Protein AF-A0A959XWV9-F1 (afdb_monomer_lite)

Sequence (236 aa):
HLQVAINTFGARPNVIRLKEYTTYHGHKPLLLAVPDSGAYEWNFFLGNRKISTKDMNFTAERLGDTGVRLKAPTTDPGKFIQVTYQLDSNSWFMNTTLELVGMPEVDPRNLMFHWNLTGFHNEKHRPTEEQKCTVFFKYFNDDRDYLSETKDDARKFEAKTNWVAFKQDFFTVAMVRDDGFTSNGSEASITTLPDDTLYSKRYDAKLFFPQEPSDHAVLDMRFYLGPNQFNTLRQT

Secondary structure (DSSP, 8-state):
-EEEEEETBTTEEEEEEEEEEE-TTTSPEEESS-TT-SEEEEEEEETTEEEEGGG-B-EEEEETTTEEEEEEE-SSTT-EEEEEEEE-TTSSEEEEEEEEES-TTS-GGG-EEEEEEEEEP-SS-HHHHHTT-EEEEEETTS-EEE--SSS-EEEE-SS-EEEEEEE-SSEEEEEEEEEEE-STT-EEEEEE-TT-SSEEEEEEEEEE------SEEEEEEEEEEEE--TTSTT--

Foldseek 3Di:
DWDWDADQQLRHTQFTFDPPDAFPPPRHTDGFFHGPPDDWWKWFDQDPDIDISNRFGWDWDDDPPFKIKTWGDDPDNQWIWIWIWGDDPPAQKIKIKIKTGQCLSTFLQRIKTKDKTWAWDRDPDQVVQLLQWWKWWDAPVDDIDTFDSHAKGKDQAPHFTQKIWGTGNWWIKMKGDPQGFGSPPWMKIKHADVPDPTTRIIIIIMTGGPDGRDSMDMDMIMIRTGTPPPPPVVVD

Radius of gyration: 17.71 Å; chains: 1; bounding box: 49×38×47 Å

pLDDT: mean 87.4, std 13.44, range [37.78, 98.69]

Structure (mmCIF, N/CA/C/O backbone):
data_AF-A0A959XWV9-F1
#
_entry.id   AF-A0A959XWV9-F1
#
loop_
_atom_site.group_PDB
_atom_site.id
_atom_site.type_symbol
_atom_site.label_atom_id
_atom_site.label_alt_id
_atom_site.label_comp_id
_atom_site.label_asym_id
_atom_site.label_entity_id
_atom_site.label_seq_id
_atom_site.pdbx_PDB_ins_code
_atom_site.Cartn_x
_atom_site.Cartn_y
_atom_site.Cartn_z
_atom_site.occupancy
_atom_site.B_iso_or_equiv
_atom_site.auth_seq_id
_atom_site.auth_comp_id
_atom_site.auth_asym_id
_atom_site.auth_atom_id
_atom_site.pdbx_PDB_model_num
ATOM 1 N N . HIS A 1 1 ? 10.702 -17.853 0.844 1.00 82.69 1 HIS A N 1
ATOM 2 C CA . HIS A 1 1 ? 10.880 -16.908 -0.278 1.00 82.69 1 HIS A CA 1
ATOM 3 C C . HIS A 1 1 ? 11.097 -15.456 0.176 1.00 82.69 1 HIS A C 1
ATOM 5 O O . HIS A 1 1 ? 12.133 -14.871 -0.143 1.00 82.69 1 HIS A O 1
ATOM 11 N N . LEU A 1 2 ? 10.196 -14.885 0.988 1.00 88.56 2 LEU A N 1
ATOM 12 C CA . LEU A 1 2 ? 10.256 -13.481 1.425 1.00 88.56 2 LEU A CA 1
ATOM 13 C C . LEU A 1 2 ? 10.887 -13.256 2.810 1.00 88.56 2 LEU A C 1
ATOM 15 O O . LEU A 1 2 ? 10.813 -14.106 3.701 1.00 88.56 2 LEU A O 1
ATOM 19 N N . GLN A 1 3 ? 11.505 -12.087 2.989 1.00 89.62 3 GLN A N 1
ATOM 20 C CA . GLN A 1 3 ? 11.779 -11.461 4.284 1.00 89.62 3 GLN A CA 1
ATOM 21 C C . GLN A 1 3 ? 11.263 -10.026 4.234 1.00 89.62 3 GLN A C 1
ATOM 23 O O . GLN A 1 3 ? 11.725 -9.237 3.409 1.00 89.62 3 GLN A O 1
ATOM 28 N N . VAL A 1 4 ? 10.353 -9.688 5.142 1.00 90.88 4 VAL A N 1
ATOM 29 C CA . VAL A 1 4 ? 9.847 -8.325 5.300 1.00 90.88 4 VAL A CA 1
ATOM 30 C C . VAL A 1 4 ? 10.111 -7.879 6.730 1.00 90.88 4 VAL A C 1
ATOM 32 O O . VAL A 1 4 ? 9.792 -8.609 7.667 1.00 90.88 4 VAL A O 1
ATOM 35 N N . ALA A 1 5 ? 10.724 -6.711 6.900 1.00 91.38 5 ALA A N 1
ATOM 36 C CA . ALA A 1 5 ? 10.764 -6.034 8.189 1.00 91.38 5 ALA A CA 1
ATOM 37 C C . ALA A 1 5 ? 9.750 -4.886 8.172 1.00 91.38 5 ALA A C 1
ATOM 39 O O . ALA A 1 5 ? 9.552 -4.229 7.144 1.00 91.38 5 ALA A O 1
ATOM 40 N N . ILE A 1 6 ? 9.078 -4.692 9.304 1.00 93.06 6 ILE A N 1
ATOM 41 C CA . ILE A 1 6 ? 8.030 -3.689 9.479 1.00 93.06 6 ILE A CA 1
ATOM 42 C C . ILE A 1 6 ? 8.512 -2.670 10.508 1.00 93.06 6 ILE A C 1
ATOM 44 O O . ILE A 1 6 ? 8.974 -3.042 11.587 1.00 93.06 6 ILE A O 1
ATOM 48 N N . ASN A 1 7 ? 8.391 -1.387 10.177 1.00 94.00 7 ASN A N 1
ATOM 49 C CA . ASN A 1 7 ? 8.592 -0.290 11.110 1.00 94.00 7 ASN A CA 1
ATOM 50 C C . ASN A 1 7 ? 7.303 -0.062 11.912 1.00 94.00 7 ASN A C 1
ATOM 52 O O . ASN A 1 7 ? 6.222 0.101 11.341 1.00 94.00 7 ASN A O 1
ATOM 56 N N . THR A 1 8 ? 7.422 -0.052 13.240 1.00 96.38 8 THR A N 1
ATOM 57 C CA . THR A 1 8 ? 6.312 0.232 14.156 1.00 96.38 8 THR A CA 1
ATOM 58 C C . THR A 1 8 ? 5.854 1.684 14.090 1.00 96.38 8 THR A C 1
ATOM 60 O O . THR A 1 8 ? 4.692 1.957 14.377 1.00 96.38 8 THR A O 1
ATOM 63 N N . PHE A 1 9 ? 6.716 2.613 13.673 1.00 95.50 9 PHE A N 1
ATOM 64 C CA . PHE A 1 9 ? 6.288 3.943 13.261 1.00 95.50 9 PHE A CA 1
ATOM 65 C C . PHE A 1 9 ? 5.790 3.879 11.816 1.00 95.50 9 PHE A C 1
ATOM 67 O O . PHE A 1 9 ? 6.524 3.492 10.904 1.00 95.50 9 PHE A O 1
ATOM 74 N N . GLY A 1 10 ? 4.519 4.209 11.609 1.00 94.94 10 GLY A N 1
ATOM 75 C CA . GLY A 1 10 ? 3.878 4.121 10.302 1.00 94.94 10 GLY A CA 1
ATOM 76 C C . GLY A 1 10 ? 3.160 2.805 10.004 1.00 94.94 10 GLY A C 1
ATOM 77 O O . GLY A 1 10 ? 2.397 2.756 9.040 1.00 94.94 10 GLY A O 1
ATOM 78 N N . ALA A 1 11 ? 3.419 1.755 10.797 1.00 96.19 11 ALA A N 1
ATOM 79 C CA . ALA A 1 11 ? 3.053 0.369 10.491 1.00 96.19 11 ALA A CA 1
ATOM 80 C C . ALA A 1 11 ? 3.377 0.001 9.036 1.00 96.19 11 ALA A C 1
ATOM 82 O O . ALA A 1 11 ? 2.521 -0.492 8.313 1.00 96.19 11 ALA A O 1
ATOM 83 N N . ARG A 1 12 ? 4.602 0.299 8.588 1.00 93.38 12 ARG A N 1
ATOM 84 C CA . ARG A 1 12 ? 4.990 0.217 7.172 1.00 93.38 12 ARG A CA 1
ATOM 85 C C . ARG A 1 12 ? 6.161 -0.734 6.940 1.00 93.38 12 ARG A C 1
ATOM 87 O O . ARG A 1 12 ? 7.063 -0.782 7.780 1.00 93.38 12 ARG A O 1
ATOM 94 N N . PRO A 1 13 ? 6.222 -1.446 5.802 1.00 91.44 13 PRO A N 1
ATOM 95 C CA . PRO A 1 13 ? 7.422 -2.173 5.411 1.00 91.44 13 PRO A CA 1
ATOM 96 C C . PRO A 1 13 ? 8.617 -1.223 5.281 1.00 91.44 13 PRO A C 1
ATOM 98 O O . PRO A 1 13 ? 8.532 -0.218 4.579 1.00 91.44 13 PRO A O 1
ATOM 101 N N . ASN A 1 14 ? 9.732 -1.538 5.942 1.00 85.94 14 ASN A N 1
ATOM 102 C CA . ASN A 1 14 ? 10.996 -0.810 5.768 1.00 85.94 14 ASN A CA 1
ATOM 103 C C . ASN A 1 14 ? 12.034 -1.619 4.983 1.00 85.94 14 ASN A C 1
ATOM 105 O O . ASN A 1 14 ? 12.907 -1.045 4.3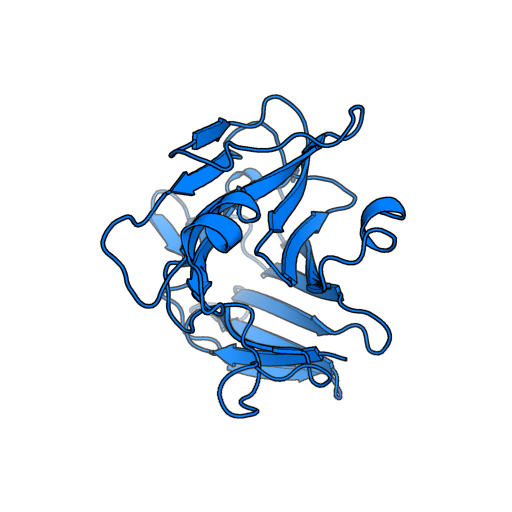44 1.00 85.94 14 ASN A O 1
ATOM 109 N N . VAL A 1 15 ? 11.935 -2.947 5.001 1.00 86.12 15 VAL A N 1
ATOM 110 C CA . VAL A 1 15 ? 12.782 -3.847 4.217 1.00 86.12 15 VAL A CA 1
ATOM 111 C C . VAL A 1 15 ? 11.883 -4.865 3.547 1.00 86.12 15 VAL A C 1
ATOM 113 O O . VAL A 1 15 ? 11.132 -5.554 4.230 1.00 86.12 15 VAL A O 1
ATOM 116 N N . ILE A 1 16 ? 11.998 -4.997 2.227 1.00 87.38 16 ILE A N 1
ATOM 117 C CA . ILE A 1 16 ? 11.359 -6.064 1.454 1.00 87.38 16 ILE A CA 1
ATOM 118 C C . ILE A 1 16 ? 12.454 -6.766 0.659 1.00 87.38 16 ILE A C 1
ATOM 120 O O . ILE A 1 16 ? 12.986 -6.207 -0.301 1.00 87.38 16 ILE A O 1
ATOM 124 N N . ARG A 1 17 ? 12.809 -7.979 1.088 1.00 85.44 17 ARG A N 1
ATOM 125 C CA . ARG A 1 17 ? 13.907 -8.766 0.528 1.00 85.44 17 ARG A CA 1
ATOM 126 C C . ARG A 1 17 ? 13.403 -10.089 -0.031 1.00 85.44 17 ARG A C 1
ATOM 128 O O . ARG A 1 17 ? 12.730 -10.861 0.657 1.00 85.44 17 ARG A O 1
ATOM 135 N N . LEU A 1 18 ? 13.860 -10.401 -1.239 1.00 83.88 18 LEU A N 1
ATOM 136 C CA . LEU A 1 18 ? 13.740 -11.728 -1.834 1.00 83.88 18 LEU A CA 1
ATOM 137 C C . LEU A 1 18 ? 14.971 -12.548 -1.449 1.00 83.88 18 LEU A C 1
ATOM 139 O O . LEU A 1 18 ? 16.088 -12.227 -1.849 1.00 83.88 18 LEU A O 1
ATOM 143 N N . LYS A 1 19 ? 14.791 -13.583 -0.619 1.00 82.25 19 LYS A N 1
ATOM 144 C CA . LYS A 1 19 ? 15.913 -14.326 -0.009 1.00 82.25 19 LYS A CA 1
ATOM 145 C C . LYS A 1 19 ? 16.797 -15.041 -1.039 1.00 82.25 19 LYS A C 1
ATOM 147 O O . LYS A 1 19 ? 17.970 -15.263 -0.765 1.00 82.25 19 LYS A O 1
ATOM 152 N N . GLU A 1 20 ? 16.234 -15.366 -2.197 1.00 81.12 20 GLU A N 1
ATOM 153 C CA . GLU A 1 20 ? 16.874 -16.136 -3.272 1.00 81.12 20 GLU A CA 1
ATOM 154 C C . GLU A 1 20 ? 17.627 -15.275 -4.296 1.00 81.12 20 GLU A C 1
ATOM 156 O O . GLU A 1 20 ? 18.290 -15.823 -5.171 1.00 81.12 20 GLU A O 1
ATOM 161 N N . TYR A 1 21 ? 17.552 -13.943 -4.194 1.00 74.31 21 TYR A N 1
ATOM 162 C CA . TYR A 1 21 ? 18.122 -13.024 -5.180 1.00 74.31 21 TYR A CA 1
ATOM 163 C C . TYR A 1 21 ? 19.161 -12.095 -4.541 1.00 74.31 21 TYR A C 1
ATOM 165 O O . TYR A 1 21 ? 18.978 -11.576 -3.435 1.00 74.31 21 TYR A O 1
ATOM 173 N N . THR A 1 22 ? 20.250 -11.850 -5.267 1.00 67.69 22 THR A N 1
ATOM 174 C CA . THR A 1 22 ? 21.298 -10.889 -4.899 1.00 67.69 22 THR A CA 1
ATOM 175 C C . THR A 1 22 ? 21.511 -9.880 -6.017 1.00 67.69 22 THR A C 1
ATOM 177 O O . THR A 1 22 ? 21.337 -10.218 -7.187 1.00 67.69 22 THR A O 1
ATOM 180 N N . THR A 1 23 ? 21.927 -8.659 -5.682 1.00 65.75 23 THR A N 1
ATOM 181 C CA . THR A 1 23 ? 22.280 -7.653 -6.693 1.00 65.75 23 THR A CA 1
ATOM 182 C C . THR A 1 23 ? 23.517 -8.077 -7.494 1.00 65.75 23 THR A C 1
ATOM 184 O O . THR A 1 23 ? 24.417 -8.737 -6.968 1.00 65.75 23 THR A O 1
ATOM 187 N N . TYR A 1 24 ? 23.578 -7.667 -8.766 1.00 56.19 24 TYR A N 1
ATOM 188 C CA . TYR A 1 24 ? 24.703 -7.961 -9.662 1.00 56.19 24 TYR A CA 1
ATOM 189 C C . TYR A 1 24 ? 26.020 -7.354 -9.149 1.00 56.19 24 TYR A C 1
ATOM 191 O O . TYR A 1 24 ? 27.066 -8.001 -9.130 1.00 56.19 24 TYR A O 1
ATOM 199 N N . HIS A 1 25 ? 25.962 -6.118 -8.649 1.00 54.84 25 HIS A N 1
ATOM 200 C CA . HIS A 1 25 ? 27.105 -5.430 -8.060 1.00 54.84 25 HIS A CA 1
ATOM 201 C C . HIS A 1 25 ? 27.220 -5.748 -6.558 1.00 54.84 25 HIS A C 1
ATOM 203 O O . HIS A 1 25 ? 26.678 -5.043 -5.705 1.00 54.84 25 HIS A O 1
ATOM 209 N N . GLY A 1 26 ? 27.949 -6.820 -6.232 1.00 54.88 26 GLY A N 1
ATOM 210 C CA . GLY A 1 26 ? 28.464 -7.068 -4.879 1.00 54.88 26 GLY A CA 1
ATOM 211 C C . GLY A 1 26 ? 27.683 -8.050 -4.003 1.00 54.88 26 GLY A C 1
ATOM 212 O O . GLY A 1 26 ? 27.873 -8.020 -2.790 1.00 54.88 26 GLY A O 1
ATOM 213 N N . HIS A 1 27 ? 26.823 -8.902 -4.578 1.00 58.81 27 HIS A N 1
ATOM 214 C CA . HIS A 1 27 ? 26.086 -9.954 -3.855 1.00 58.81 27 HIS A CA 1
ATOM 215 C C . HIS A 1 27 ? 25.286 -9.445 -2.640 1.00 58.81 27 HIS A C 1
ATOM 217 O O . HIS A 1 27 ? 25.092 -10.159 -1.652 1.00 58.81 27 HIS A O 1
ATOM 223 N N . LYS A 1 28 ? 24.823 -8.191 -2.690 1.00 61.78 28 LYS A N 1
ATOM 224 C CA . LYS A 1 28 ? 24.043 -7.597 -1.601 1.00 61.78 28 LYS A CA 1
ATOM 225 C C . LYS A 1 28 ? 22.594 -8.094 -1.661 1.00 61.78 28 LYS A C 1
ATOM 227 O O . LYS A 1 28 ? 22.117 -8.455 -2.742 1.00 61.78 28 LYS A O 1
ATOM 232 N N . PRO A 1 29 ? 21.876 -8.111 -0.522 1.00 62.72 29 PRO A N 1
ATOM 233 C CA . PRO A 1 29 ? 20.440 -8.342 -0.507 1.00 62.72 29 PRO A CA 1
ATOM 234 C C . PRO A 1 29 ? 19.730 -7.404 -1.479 1.00 62.72 29 PRO A C 1
ATOM 236 O O . PRO A 1 29 ? 19.886 -6.188 -1.393 1.00 62.72 29 PRO A O 1
ATOM 239 N N . LEU A 1 30 ? 18.947 -7.969 -2.389 1.00 65.94 30 LEU A N 1
ATOM 240 C CA . LEU A 1 30 ? 18.097 -7.177 -3.258 1.00 65.94 30 LEU A CA 1
ATOM 241 C C . LEU A 1 30 ? 16.892 -6.658 -2.460 1.00 65.94 30 LEU A C 1
ATOM 243 O O . LEU A 1 30 ? 16.129 -7.443 -1.887 1.00 65.94 30 LEU A O 1
ATOM 247 N N . LEU A 1 31 ? 16.731 -5.336 -2.460 1.00 70.12 31 LEU A N 1
ATOM 248 C CA . LEU A 1 31 ? 15.590 -4.635 -1.884 1.00 70.12 31 LEU A CA 1
ATOM 249 C C . LEU A 1 31 ? 14.617 -4.238 -2.997 1.00 70.12 31 LEU A C 1
ATOM 251 O O . LEU A 1 31 ? 15.028 -3.628 -3.980 1.00 70.12 31 LEU A O 1
ATOM 255 N N . LEU A 1 32 ? 13.330 -4.556 -2.830 1.00 69.00 32 LEU A N 1
ATOM 256 C CA . LEU A 1 32 ? 12.285 -4.171 -3.796 1.00 69.00 32 LEU A CA 1
ATOM 257 C C . LEU A 1 32 ? 11.898 -2.689 -3.719 1.00 69.00 32 LEU A C 1
ATOM 259 O O . LEU A 1 32 ? 11.309 -2.138 -4.649 1.00 69.00 32 LEU A O 1
ATOM 263 N N . ALA A 1 33 ? 12.212 -2.059 -2.592 1.00 67.69 33 ALA A N 1
ATOM 264 C CA . ALA A 1 33 ? 11.832 -0.700 -2.275 1.00 67.69 33 ALA A CA 1
ATOM 265 C C . ALA A 1 33 ? 12.969 0.005 -1.552 1.00 67.69 33 ALA A C 1
ATOM 267 O O . ALA A 1 33 ? 13.593 -0.594 -0.670 1.00 67.69 33 ALA A O 1
ATOM 268 N N . VAL A 1 34 ? 13.210 1.272 -1.899 1.00 66.81 34 VAL A N 1
ATOM 269 C CA . VAL A 1 34 ? 14.106 2.129 -1.121 1.00 66.81 34 VAL A CA 1
ATOM 270 C C . VAL A 1 34 ? 13.446 2.366 0.242 1.00 66.81 34 VAL A C 1
ATOM 272 O O . VAL A 1 34 ? 12.339 2.920 0.278 1.00 66.81 34 VAL A O 1
ATOM 275 N N . PRO A 1 35 ? 14.079 1.943 1.354 1.00 63.72 35 PRO A N 1
ATOM 276 C CA . PRO A 1 35 ? 13.552 2.188 2.691 1.00 63.72 35 PRO A CA 1
ATOM 277 C C . PRO A 1 35 ? 13.275 3.678 2.894 1.00 63.72 35 PRO A C 1
ATOM 279 O O . PRO A 1 35 ? 14.078 4.516 2.490 1.00 63.72 35 PRO A O 1
ATOM 282 N N . ASP A 1 36 ? 12.130 3.999 3.496 1.00 68.31 36 ASP A N 1
ATOM 283 C CA . ASP A 1 36 ? 11.703 5.370 3.805 1.00 68.31 36 ASP A CA 1
ATOM 284 C C . ASP A 1 36 ? 11.581 6.324 2.595 1.00 68.31 36 ASP A C 1
ATOM 286 O O . ASP A 1 36 ? 11.410 7.530 2.780 1.00 68.31 36 ASP A O 1
ATOM 290 N N . SER A 1 37 ? 11.605 5.809 1.360 1.00 69.50 37 SER A N 1
ATOM 291 C CA . SER A 1 37 ? 11.274 6.606 0.176 1.00 69.50 37 SER A CA 1
ATOM 292 C C . SER A 1 37 ? 9.760 6.768 0.036 1.00 69.50 37 SER A C 1
ATOM 294 O O . SER A 1 37 ? 9.005 5.802 0.131 1.00 69.50 37 SER A O 1
ATOM 296 N N . GLY A 1 38 ? 9.312 8.004 -0.182 1.00 81.88 38 GLY A N 1
ATOM 297 C CA . GLY A 1 38 ? 7.916 8.299 -0.494 1.00 81.88 38 GLY A CA 1
ATOM 298 C C . GLY A 1 38 ? 6.952 8.088 0.677 1.00 81.88 38 GLY A C 1
ATOM 299 O O . GLY A 1 38 ? 7.135 8.628 1.771 1.00 81.88 38 GLY A O 1
ATOM 300 N N . ALA A 1 39 ? 5.874 7.353 0.418 1.00 90.69 39 ALA A N 1
ATOM 301 C CA . ALA A 1 39 ? 4.740 7.195 1.318 1.00 90.69 39 ALA A CA 1
ATOM 302 C C . ALA A 1 39 ? 4.264 5.745 1.324 1.00 90.69 39 ALA A C 1
ATOM 304 O O . ALA A 1 39 ? 4.170 5.107 0.284 1.00 90.69 39 ALA A O 1
ATOM 305 N N . TYR A 1 40 ? 3.925 5.245 2.503 1.00 94.31 40 TYR A N 1
ATOM 306 C CA . TYR A 1 40 ? 3.193 4.001 2.687 1.00 94.31 40 TYR A CA 1
ATOM 307 C C . TYR A 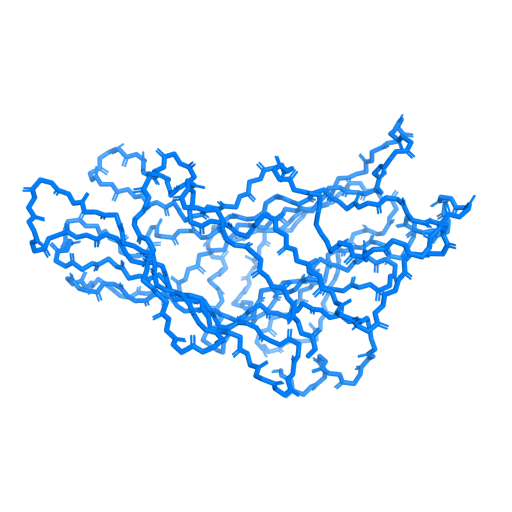1 40 ? 2.240 4.260 3.843 1.00 94.31 40 TYR A C 1
ATOM 309 O O . TYR A 1 40 ? 2.686 4.412 4.985 1.00 94.31 40 TYR A O 1
ATOM 317 N N . GLU A 1 41 ? 0.959 4.431 3.543 1.00 96.62 41 GLU A N 1
ATOM 318 C CA . GLU A 1 41 ? 0.002 4.910 4.532 1.00 96.62 41 GLU A CA 1
ATOM 319 C C . GLU A 1 41 ? -1.426 4.465 4.246 1.00 96.62 41 GLU A C 1
ATOM 321 O O . GLU A 1 41 ? -1.862 4.377 3.098 1.00 96.62 41 GLU A O 1
ATOM 326 N N . TRP A 1 42 ? -2.172 4.263 5.325 1.00 97.38 42 TRP A N 1
ATOM 327 C CA . TRP A 1 42 ? -3.623 4.262 5.296 1.00 97.38 42 TRP A CA 1
ATOM 328 C C . TRP A 1 42 ? -4.108 5.621 5.781 1.00 97.38 42 TRP A C 1
ATOM 330 O O . TRP A 1 42 ? -3.699 6.094 6.843 1.00 97.38 42 TRP A O 1
ATOM 340 N N . ASN A 1 43 ? -4.974 6.244 4.995 1.00 96.06 43 ASN A N 1
ATOM 341 C CA . ASN A 1 43 ? -5.549 7.550 5.268 1.00 96.06 43 ASN A CA 1
ATOM 342 C C . ASN A 1 43 ? -7.057 7.427 5.453 1.00 96.06 43 ASN A C 1
ATOM 344 O O . ASN A 1 43 ? -7.715 6.725 4.692 1.00 96.06 43 ASN A O 1
ATOM 348 N N . PHE A 1 44 ? -7.605 8.160 6.415 1.00 94.81 44 PHE A N 1
ATOM 349 C CA . PHE A 1 44 ? -9.048 8.304 6.612 1.00 94.81 44 PHE A CA 1
ATOM 350 C C . PHE A 1 44 ? -9.374 9.623 7.301 1.00 94.81 44 PHE A C 1
ATOM 352 O O . PHE A 1 44 ? -8.482 10.366 7.715 1.00 94.81 44 PHE A O 1
ATOM 359 N N . PHE A 1 45 ? -10.664 9.913 7.429 1.00 93.31 45 PHE A N 1
ATOM 360 C CA . PHE A 1 45 ? -11.154 11.086 8.134 1.00 93.31 45 PHE A CA 1
ATOM 361 C C . PHE A 1 45 ? -11.830 10.689 9.444 1.00 93.31 45 PHE A C 1
ATOM 363 O O . PHE A 1 45 ? -12.648 9.774 9.483 1.00 93.31 45 PHE A O 1
ATOM 370 N N . LEU A 1 46 ? -11.490 11.413 10.507 1.00 90.75 46 LEU A N 1
ATOM 371 C CA . LEU A 1 46 ? -12.183 11.402 11.788 1.00 90.75 46 LEU A CA 1
ATOM 372 C C . LEU A 1 46 ? -12.838 12.777 11.962 1.00 90.75 46 LEU A C 1
ATOM 374 O O . LEU A 1 46 ? -12.162 13.764 12.279 1.00 90.75 46 LEU A O 1
ATOM 378 N N . GLY A 1 47 ? -14.134 12.869 11.656 1.00 88.69 47 GLY A N 1
ATOM 379 C CA . GLY A 1 47 ? -14.787 14.158 11.412 1.00 88.69 47 GLY A CA 1
ATOM 380 C C . GLY A 1 47 ? -14.093 14.903 10.265 1.00 88.69 47 GLY A C 1
ATOM 381 O O . GLY A 1 47 ? -13.929 14.360 9.179 1.00 88.69 47 GLY A O 1
ATOM 382 N N . ASN A 1 48 ? -13.614 16.124 10.518 1.00 89.75 48 ASN A N 1
ATOM 383 C CA . ASN A 1 48 ? -12.894 16.927 9.515 1.00 89.75 48 ASN A CA 1
ATOM 384 C C . ASN A 1 48 ? -11.370 16.724 9.538 1.00 89.75 48 ASN A C 1
ATOM 386 O O . ASN A 1 48 ? -10.645 17.351 8.764 1.00 89.75 48 ASN A O 1
ATOM 390 N N . ARG A 1 49 ? -10.851 15.888 10.444 1.00 93.06 49 ARG A N 1
ATOM 391 C CA . ARG A 1 49 ? -9.411 15.671 10.587 1.00 93.06 49 ARG A CA 1
ATOM 392 C C . ARG A 1 49 ? -8.977 14.492 9.728 1.00 93.06 49 ARG A C 1
ATOM 394 O O . ARG A 1 49 ? -9.435 13.374 9.944 1.00 93.06 49 ARG A O 1
ATOM 401 N N . LYS A 1 50 ? -8.027 14.727 8.822 1.00 94.94 50 LYS A N 1
ATOM 402 C CA . LYS A 1 50 ? -7.314 13.649 8.135 1.00 94.94 50 LYS A CA 1
ATOM 403 C C . LYS A 1 50 ? -6.366 12.957 9.117 1.00 94.94 50 LYS A C 1
ATOM 405 O O . LYS A 1 50 ? -5.549 13.614 9.764 1.00 94.94 50 LYS A O 1
ATOM 410 N N . ILE A 1 51 ? -6.482 11.642 9.213 1.00 95.50 51 ILE A N 1
ATOM 411 C CA . ILE A 1 51 ? -5.587 10.760 9.955 1.00 95.50 51 ILE A CA 1
ATOM 412 C C . ILE A 1 51 ? -4.784 9.955 8.938 1.00 95.50 51 ILE A C 1
ATOM 414 O O . ILE A 1 51 ? -5.338 9.505 7.936 1.00 95.50 51 ILE A O 1
ATOM 418 N N . SER A 1 52 ? -3.489 9.795 9.201 1.00 96.81 52 SER A N 1
ATOM 419 C CA . SER A 1 52 ? -2.593 8.941 8.425 1.00 96.81 52 SER A CA 1
ATOM 420 C C . SER A 1 52 ? -1.865 7.994 9.359 1.00 96.81 52 SER A C 1
ATOM 422 O O . SER A 1 52 ? -1.315 8.437 10.370 1.00 96.81 52 SER A O 1
ATOM 424 N N . THR A 1 53 ? -1.788 6.714 8.996 1.00 96.88 53 THR A N 1
ATOM 425 C CA . THR A 1 53 ? -0.978 5.757 9.754 1.00 96.88 53 THR A CA 1
ATOM 426 C C . THR A 1 53 ? 0.503 6.099 9.727 1.00 96.88 53 THR A C 1
ATOM 428 O O . THR A 1 53 ? 1.174 5.769 10.698 1.00 96.88 53 THR A O 1
ATOM 431 N N . LYS A 1 54 ? 1.020 6.801 8.699 1.00 95.19 54 LYS A N 1
ATOM 432 C CA . LYS A 1 54 ? 2.458 7.134 8.590 1.00 95.19 54 LYS A CA 1
ATOM 433 C C . LYS A 1 54 ? 2.974 7.978 9.756 1.00 95.19 54 LYS A C 1
ATOM 435 O O . LYS A 1 54 ? 4.165 7.946 10.041 1.00 95.19 54 LYS A O 1
ATOM 440 N N . ASP A 1 55 ? 2.079 8.728 10.398 1.00 95.19 55 ASP A N 1
ATOM 441 C CA . ASP A 1 55 ? 2.384 9.649 11.494 1.00 95.19 55 ASP A CA 1
ATOM 442 C C . ASP A 1 55 ? 2.072 9.028 12.874 1.00 95.19 55 ASP A C 1
ATOM 444 O O . ASP A 1 55 ? 2.017 9.732 13.884 1.00 95.19 55 ASP A O 1
ATOM 448 N N . MET A 1 56 ? 1.832 7.712 12.935 1.00 96.25 56 MET A N 1
ATOM 449 C CA . MET A 1 56 ? 1.391 7.003 14.138 1.00 96.25 56 MET A CA 1
ATOM 450 C C . MET A 1 56 ? 2.431 6.002 14.647 1.00 96.25 56 MET A C 1
ATOM 452 O O . MET A 1 56 ? 3.148 5.364 13.877 1.00 96.25 56 MET A O 1
ATOM 456 N N . ASN A 1 57 ? 2.462 5.825 15.969 1.00 97.06 57 ASN A N 1
ATOM 457 C CA . ASN A 1 57 ? 3.237 4.782 16.636 1.00 97.06 57 ASN A CA 1
ATOM 458 C C . ASN A 1 57 ? 2.346 3.572 16.932 1.00 97.06 57 ASN A C 1
ATOM 460 O O . ASN A 1 57 ? 1.254 3.729 17.479 1.00 97.06 57 ASN A O 1
ATOM 464 N N . PHE A 1 58 ? 2.843 2.377 16.625 1.00 98.31 58 PHE A N 1
ATOM 465 C CA . PHE A 1 58 ? 2.160 1.114 16.886 1.00 98.31 58 PHE A CA 1
ATOM 466 C C . PHE A 1 58 ? 2.974 0.227 17.829 1.00 98.31 58 PHE A C 1
ATOM 468 O O . PHE A 1 58 ? 4.205 0.267 17.846 1.00 98.31 58 PHE A O 1
ATOM 475 N N . THR A 1 59 ? 2.292 -0.636 18.576 1.00 98.12 59 THR A N 1
ATOM 476 C CA . THR A 1 59 ? 2.910 -1.765 19.276 1.00 98.12 59 THR A CA 1
ATOM 477 C C . THR A 1 59 ? 2.781 -3.024 18.427 1.00 98.12 59 THR A C 1
ATOM 479 O O . THR A 1 59 ? 1.724 -3.282 17.855 1.00 98.12 59 THR A O 1
ATOM 482 N N . ALA A 1 60 ? 3.864 -3.794 18.306 1.00 97.94 60 ALA A N 1
ATOM 483 C CA . ALA A 1 60 ? 3.892 -5.011 17.502 1.00 97.94 60 ALA A CA 1
ATOM 484 C C . ALA A 1 60 ? 3.676 -6.265 18.360 1.00 97.94 60 ALA A C 1
ATOM 486 O O . ALA A 1 60 ? 4.306 -6.439 19.402 1.00 97.94 60 ALA A O 1
ATOM 487 N N . GLU A 1 61 ? 2.837 -7.163 17.865 1.00 98.19 61 GLU A N 1
ATOM 488 C CA . GLU A 1 61 ? 2.598 -8.511 18.363 1.00 98.19 61 GLU A CA 1
ATOM 489 C C . GLU A 1 61 ? 2.978 -9.502 17.256 1.00 98.19 61 GLU A C 1
ATOM 491 O O . GLU A 1 61 ? 2.476 -9.431 16.133 1.00 98.19 61 GLU A O 1
ATOM 496 N N . ARG A 1 62 ? 3.887 -10.433 17.549 1.00 97.50 62 ARG A N 1
ATOM 497 C CA . ARG A 1 62 ? 4.305 -11.461 16.589 1.00 97.50 62 ARG A CA 1
ATOM 498 C C . ARG A 1 62 ? 3.210 -12.523 16.443 1.00 97.50 62 ARG A C 1
ATOM 500 O O . ARG A 1 62 ? 2.765 -13.077 17.442 1.00 97.50 62 ARG A O 1
ATOM 507 N N . LEU A 1 63 ? 2.841 -12.859 15.206 1.00 96.88 63 LEU A N 1
ATOM 508 C CA . LEU A 1 63 ? 1.879 -13.915 14.881 1.00 96.88 63 LEU A CA 1
ATOM 509 C C . LEU A 1 63 ? 2.611 -15.097 14.230 1.00 96.88 63 LEU A C 1
ATOM 511 O O . LEU A 1 63 ? 2.815 -15.142 13.016 1.00 96.88 63 LEU A O 1
ATOM 515 N N . GLY A 1 64 ? 3.050 -16.049 15.055 1.00 94.62 64 GLY A N 1
ATOM 516 C CA . GLY A 1 64 ? 3.854 -17.181 14.586 1.00 94.62 64 GLY A CA 1
ATOM 517 C C . GLY A 1 64 ? 5.166 -16.731 13.932 1.00 94.62 64 GLY A C 1
ATOM 518 O O . GLY A 1 64 ? 5.782 -15.759 14.365 1.00 94.62 64 GLY A O 1
ATOM 519 N N . ASP A 1 65 ? 5.609 -17.440 12.893 1.00 91.12 65 ASP A N 1
ATOM 520 C CA . ASP A 1 65 ? 6.878 -17.139 12.214 1.00 91.12 65 ASP A CA 1
ATOM 521 C C . ASP A 1 65 ? 6.748 -16.218 10.999 1.00 91.12 65 ASP A C 1
ATOM 523 O O . ASP A 1 65 ? 7.748 -15.676 10.523 1.00 91.12 65 ASP A O 1
ATOM 527 N N . THR A 1 66 ? 5.528 -16.031 10.506 1.00 95.06 66 THR A N 1
ATOM 528 C CA . THR A 1 66 ? 5.256 -15.398 9.211 1.00 95.06 66 THR A CA 1
ATOM 529 C C . THR A 1 66 ? 4.357 -14.172 9.306 1.00 95.06 66 THR A C 1
ATOM 531 O O . THR A 1 66 ? 4.144 -13.520 8.286 1.00 95.06 66 THR A O 1
ATOM 534 N N . GLY A 1 67 ? 3.861 -13.822 10.496 1.00 97.19 67 GLY A N 1
ATOM 535 C CA . GLY A 1 67 ? 2.963 -12.689 10.680 1.00 97.19 67 GLY A CA 1
ATOM 536 C C . GLY A 1 67 ? 3.353 -11.738 11.807 1.00 97.19 67 GLY A C 1
ATOM 537 O O . GLY A 1 67 ? 4.079 -12.078 12.746 1.00 97.19 67 GLY A O 1
ATOM 538 N N . VAL A 1 68 ? 2.834 -10.519 11.716 1.00 98.31 68 VAL A N 1
ATOM 539 C CA . VAL A 1 68 ? 2.902 -9.494 12.759 1.00 98.31 68 VAL A CA 1
ATOM 540 C C . VAL A 1 68 ? 1.621 -8.671 12.739 1.00 98.31 68 VAL A C 1
ATOM 542 O O . VAL A 1 68 ? 1.114 -8.306 11.679 1.00 98.31 68 VAL A O 1
ATOM 545 N N . ARG A 1 69 ? 1.108 -8.362 13.923 1.00 98.62 69 ARG A N 1
ATOM 546 C CA . ARG A 1 69 ? -0.015 -7.458 14.141 1.00 98.62 69 ARG A CA 1
ATOM 547 C C . ARG A 1 69 ? 0.492 -6.201 14.822 1.00 98.62 69 ARG A C 1
ATOM 549 O O . ARG A 1 69 ? 1.197 -6.277 15.821 1.00 98.62 69 ARG A O 1
ATOM 556 N N . LEU A 1 70 ? 0.142 -5.045 14.282 1.00 98.56 70 LEU A N 1
ATOM 557 C CA . LEU A 1 70 ? 0.509 -3.739 14.807 1.00 98.56 70 LEU A CA 1
ATOM 558 C C . LEU A 1 70 ? -0.742 -3.033 15.303 1.00 98.56 70 LEU A C 1
ATOM 560 O O . LEU A 1 70 ? -1.697 -2.894 14.546 1.00 98.56 70 LEU A O 1
ATOM 564 N N . LYS A 1 71 ? -0.736 -2.568 16.552 1.00 98.38 71 LYS A N 1
ATOM 565 C CA . LYS A 1 71 ? -1.878 -1.894 17.178 1.00 98.38 71 LYS A CA 1
ATOM 566 C C . LYS A 1 71 ? -1.515 -0.474 17.608 1.00 98.38 71 LYS A C 1
ATOM 568 O O . LYS A 1 71 ? -0.542 -0.272 18.329 1.00 98.38 71 LYS A O 1
ATOM 573 N N . ALA A 1 72 ? -2.321 0.500 17.199 1.00 97.62 72 ALA A N 1
ATOM 574 C CA . ALA A 1 72 ? -2.263 1.878 17.675 1.00 97.62 72 ALA A CA 1
ATOM 575 C C . ALA A 1 72 ? -3.526 2.168 18.507 1.00 97.62 72 ALA A C 1
ATOM 577 O O . ALA A 1 72 ? -4.619 2.274 17.938 1.00 97.62 72 ALA A O 1
ATOM 578 N N . PRO A 1 73 ? -3.414 2.241 19.847 1.00 93.62 73 PRO A N 1
ATOM 579 C CA . PRO A 1 73 ? -4.553 2.520 20.712 1.00 93.62 73 PRO A CA 1
ATOM 580 C C . PRO A 1 73 ? -4.960 3.997 20.650 1.00 93.62 73 PRO A C 1
ATOM 582 O O . PRO A 1 73 ? -4.142 4.871 20.357 1.00 93.62 73 PRO A O 1
ATOM 585 N N . THR A 1 74 ? -6.216 4.281 20.987 1.00 91.69 74 THR A N 1
ATOM 586 C CA . THR A 1 74 ? -6.661 5.638 21.331 1.00 91.69 74 THR A CA 1
ATOM 587 C C . THR A 1 74 ? -6.707 5.814 22.856 1.00 91.69 74 THR A C 1
ATOM 589 O O . THR A 1 74 ? -6.247 4.953 23.606 1.00 91.69 74 THR A O 1
ATOM 592 N N . THR A 1 75 ? -7.262 6.930 23.336 1.00 91.94 75 THR A N 1
ATOM 593 C CA . THR A 1 75 ? -7.562 7.118 24.766 1.00 91.94 75 THR A CA 1
ATOM 594 C C . THR A 1 75 ? -8.627 6.150 25.284 1.00 91.94 75 THR A C 1
ATOM 596 O O . THR A 1 75 ? -8.689 5.913 26.486 1.00 91.94 75 THR A O 1
ATOM 599 N N . ASP A 1 76 ? -9.460 5.604 24.397 1.00 93.69 76 ASP A N 1
ATOM 600 C CA . ASP A 1 76 ? -10.428 4.559 24.712 1.00 93.69 76 ASP A CA 1
ATOM 601 C C . ASP A 1 76 ? -9.831 3.185 24.342 1.00 93.69 76 ASP A C 1
ATOM 603 O O . ASP A 1 76 ? -9.531 2.950 23.168 1.00 93.69 76 ASP A O 1
ATOM 607 N N . PRO A 1 77 ? -9.655 2.253 25.299 1.00 91.69 77 PRO A N 1
ATOM 608 C CA . PRO A 1 77 ? -9.124 0.916 25.024 1.00 91.69 77 PRO A CA 1
ATOM 609 C C . PRO A 1 77 ? -9.952 0.090 24.026 1.00 91.69 77 PRO A C 1
ATOM 611 O O . PRO A 1 77 ? -9.402 -0.814 23.390 1.00 91.69 77 PRO A O 1
ATOM 614 N N . GLY A 1 78 ? -11.250 0.386 23.893 1.00 94.00 78 GLY A N 1
ATOM 615 C CA . GLY A 1 78 ? -12.155 -0.240 22.930 1.00 94.00 78 GLY A CA 1
ATOM 616 C C . GLY A 1 78 ? -12.028 0.314 21.510 1.00 94.00 78 GLY A C 1
ATOM 617 O O . GLY A 1 78 ? -12.553 -0.301 20.586 1.00 94.00 78 GLY A O 1
ATOM 618 N N . LYS A 1 79 ? -11.309 1.432 21.325 1.00 94.88 79 LYS A N 1
ATOM 619 C CA . LYS A 1 79 ? -11.106 2.081 20.027 1.00 94.88 79 LYS A CA 1
ATOM 620 C C . LYS A 1 79 ? -9.645 2.064 19.613 1.00 94.88 79 LYS A C 1
ATOM 622 O O . LYS A 1 79 ? -8.788 2.640 20.293 1.00 94.88 79 LYS A O 1
ATOM 627 N N . PHE A 1 80 ? -9.341 1.423 18.491 1.00 95.69 80 PHE A N 1
ATOM 628 C CA . PHE A 1 80 ? -7.965 1.318 18.011 1.00 95.69 80 PHE A CA 1
ATOM 629 C C . PHE A 1 80 ? -7.876 1.015 16.518 1.00 95.69 80 PHE A C 1
ATOM 631 O O . PHE A 1 80 ? -8.806 0.495 15.905 1.00 95.69 80 PHE A O 1
ATOM 638 N N . ILE A 1 81 ? -6.702 1.309 15.961 1.00 97.19 81 ILE A N 1
ATOM 639 C CA . ILE A 1 81 ? -6.322 0.930 14.600 1.00 97.19 81 ILE A CA 1
ATOM 640 C C . ILE A 1 81 ? -5.394 -0.275 14.685 1.00 97.19 81 ILE A C 1
ATOM 642 O O . ILE A 1 81 ? -4.462 -0.294 15.496 1.00 97.19 81 ILE A O 1
ATOM 646 N N . GLN A 1 82 ? -5.630 -1.266 13.837 1.00 97.81 82 GLN A N 1
ATOM 647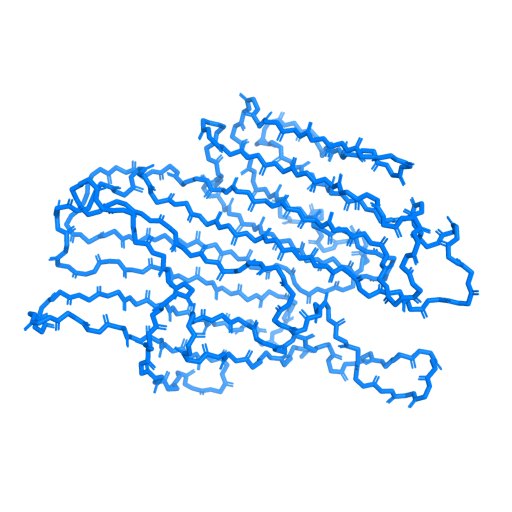 C CA . GLN A 1 82 ? -4.819 -2.468 13.744 1.00 97.81 82 GLN A CA 1
ATOM 648 C C . GLN A 1 82 ? -4.395 -2.711 12.297 1.00 97.81 82 GLN A C 1
ATOM 650 O O . GLN A 1 82 ? -5.216 -2.645 11.391 1.00 97.81 82 GLN A O 1
ATOM 655 N N . VAL A 1 83 ? -3.114 -3.001 12.080 1.00 98.44 83 VAL A N 1
ATOM 656 C CA . VAL A 1 83 ? -2.582 -3.433 10.784 1.00 98.44 83 VAL A CA 1
ATOM 657 C C . VAL A 1 83 ? -1.947 -4.801 10.968 1.00 98.44 83 VAL A C 1
ATOM 659 O O . VAL A 1 83 ? -1.027 -4.957 11.767 1.00 98.44 83 VAL A O 1
ATOM 662 N N . THR A 1 84 ? -2.429 -5.799 10.239 1.00 98.69 84 THR A N 1
ATOM 663 C CA . THR A 1 84 ? -1.882 -7.156 10.268 1.00 98.69 84 THR A CA 1
ATOM 664 C C . THR A 1 84 ? -1.173 -7.450 8.957 1.00 98.69 84 THR A C 1
ATOM 666 O O . THR A 1 84 ? -1.759 -7.288 7.890 1.00 98.69 84 THR A O 1
ATOM 669 N N . TYR A 1 85 ? 0.070 -7.917 9.045 1.00 98.19 85 TYR A N 1
ATOM 670 C CA . TYR A 1 85 ? 0.853 -8.440 7.931 1.00 98.19 85 TYR A CA 1
ATOM 671 C C . TYR A 1 85 ? 1.034 -9.939 8.101 1.00 98.19 85 TYR A C 1
ATOM 673 O O . TYR A 1 85 ? 1.429 -10.390 9.175 1.00 98.19 85 TYR A O 1
ATOM 681 N N . GLN A 1 86 ? 0.792 -10.704 7.042 1.00 98.00 86 GLN A N 1
ATOM 682 C CA . GLN A 1 86 ? 0.932 -12.155 7.059 1.00 98.00 86 GLN A CA 1
ATOM 683 C C . GLN A 1 86 ? 1.566 -12.631 5.751 1.00 98.00 86 GLN A C 1
ATOM 685 O O . GLN A 1 86 ? 0.956 -12.545 4.688 1.00 98.00 86 GLN A O 1
ATOM 690 N N . LEU A 1 87 ? 2.798 -13.134 5.823 1.00 96.25 87 LEU A N 1
ATOM 691 C CA . LEU A 1 87 ? 3.477 -13.742 4.681 1.00 96.25 87 LEU A CA 1
ATOM 692 C C . LEU A 1 87 ? 2.854 -15.099 4.358 1.00 96.25 87 LEU A C 1
ATOM 694 O O . LEU A 1 87 ? 2.582 -15.896 5.263 1.00 96.25 87 LEU A O 1
ATOM 698 N N . ASP A 1 88 ? 2.701 -15.371 3.065 1.00 93.06 88 ASP A N 1
ATOM 699 C CA . ASP A 1 88 ? 2.507 -16.725 2.570 1.00 93.06 88 ASP A CA 1
ATOM 700 C C . ASP A 1 88 ? 3.861 -17.450 2.556 1.00 93.06 88 ASP A C 1
ATOM 702 O O . ASP A 1 88 ? 4.848 -16.985 1.979 1.00 93.06 88 ASP A O 1
ATOM 706 N N . SER A 1 89 ? 3.921 -18.600 3.224 1.00 87.50 89 SER A N 1
ATOM 707 C CA . SER A 1 89 ? 5.140 -19.400 3.344 1.00 87.50 89 SER A CA 1
ATOM 708 C C . SER A 1 89 ? 5.640 -19.933 1.998 1.00 87.50 89 SER A C 1
ATOM 710 O O . SER A 1 89 ? 6.849 -20.119 1.836 1.00 87.50 89 SER A O 1
ATOM 712 N N . ASN A 1 90 ? 4.733 -20.154 1.041 1.00 87.12 90 ASN A N 1
ATOM 713 C CA . ASN A 1 90 ? 4.999 -20.903 -0.191 1.00 87.12 90 ASN A CA 1
ATOM 714 C C . ASN A 1 90 ? 4.880 -20.051 -1.462 1.00 87.12 90 ASN A C 1
ATOM 716 O O . ASN A 1 90 ? 4.962 -20.583 -2.569 1.00 87.12 90 ASN A O 1
ATOM 720 N N . SER A 1 91 ? 4.686 -18.739 -1.330 1.00 90.38 91 SER A N 1
ATOM 721 C CA . SER A 1 91 ? 4.550 -17.844 -2.476 1.00 90.38 91 SER A CA 1
ATOM 722 C C . SER A 1 91 ? 5.255 -16.502 -2.253 1.00 90.38 91 SER A C 1
ATOM 724 O O . SER A 1 91 ? 5.976 -16.291 -1.275 1.00 90.38 91 SER A O 1
ATOM 726 N N . TRP A 1 92 ? 5.083 -15.599 -3.217 1.00 91.56 92 TRP A N 1
ATOM 727 C CA . TRP A 1 92 ? 5.569 -14.220 -3.164 1.00 91.56 92 TRP A CA 1
ATOM 728 C C . TRP A 1 92 ? 4.497 -13.250 -2.647 1.00 91.56 92 TRP A C 1
ATOM 730 O O . TRP A 1 92 ? 4.629 -12.041 -2.834 1.00 91.56 92 TRP A O 1
ATOM 740 N N . PHE A 1 93 ? 3.426 -13.765 -2.032 1.00 94.19 93 PHE A N 1
ATOM 741 C CA . PHE A 1 93 ? 2.341 -12.948 -1.506 1.00 94.19 93 PHE A CA 1
ATOM 742 C C . PHE A 1 93 ? 2.497 -12.628 -0.016 1.00 94.19 93 PHE A C 1
ATOM 744 O O . PHE A 1 93 ? 2.970 -13.431 0.792 1.00 94.19 93 PHE A O 1
ATOM 751 N N . MET A 1 94 ? 2.040 -11.435 0.349 1.00 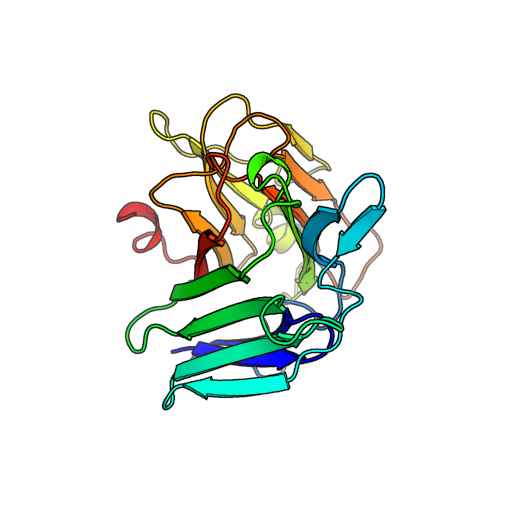96.00 94 MET A N 1
ATOM 752 C CA . MET A 1 94 ? 1.852 -10.994 1.724 1.00 96.00 94 MET A CA 1
ATOM 753 C C . MET A 1 94 ? 0.439 -10.438 1.875 1.00 96.00 94 MET A C 1
ATOM 755 O O . MET A 1 94 ? 0.098 -9.438 1.247 1.00 96.00 94 MET A O 1
ATOM 759 N N . ASN A 1 95 ? -0.372 -11.049 2.730 1.00 97.75 95 ASN A N 1
ATOM 760 C CA . ASN A 1 95 ? -1.678 -10.510 3.087 1.00 97.75 95 ASN A CA 1
ATOM 761 C C . ASN A 1 95 ? -1.489 -9.309 4.015 1.00 97.75 95 ASN A C 1
ATOM 763 O O . ASN A 1 95 ? -0.607 -9.301 4.879 1.00 97.75 95 ASN A O 1
ATOM 767 N N . THR A 1 96 ? -2.303 -8.279 3.822 1.00 97.94 96 THR A N 1
ATOM 768 C CA . THR A 1 96 ? -2.332 -7.083 4.660 1.00 97.94 96 THR A CA 1
ATOM 769 C C . THR A 1 96 ? -3.770 -6.715 4.966 1.00 97.94 96 THR A C 1
ATOM 771 O O . THR A 1 96 ? -4.583 -6.582 4.055 1.00 97.94 96 THR A O 1
ATOM 774 N N . THR A 1 97 ? -4.068 -6.525 6.246 1.00 98.19 97 THR A N 1
ATOM 775 C CA . THR A 1 97 ? -5.407 -6.168 6.716 1.00 98.19 97 THR A CA 1
ATOM 776 C C . THR A 1 97 ? -5.318 -4.959 7.633 1.00 98.19 97 THR A C 1
ATOM 778 O O . THR A 1 97 ? -4.590 -4.997 8.623 1.00 98.19 97 THR A O 1
ATOM 781 N N . LEU A 1 98 ? -6.051 -3.899 7.307 1.00 97.81 98 LEU A N 1
ATOM 782 C CA . LEU A 1 98 ? -6.334 -2.781 8.197 1.00 97.81 98 LEU A CA 1
ATOM 783 C C . LEU A 1 98 ? -7.683 -3.019 8.878 1.00 97.81 98 LEU A C 1
ATOM 785 O O . LEU A 1 98 ? -8.673 -3.315 8.213 1.00 97.81 98 LEU A O 1
ATOM 789 N N . GLU A 1 99 ? -7.732 -2.812 10.187 1.00 97.31 99 GLU A N 1
ATOM 790 C CA . GLU A 1 99 ? -8.961 -2.834 10.969 1.00 97.31 99 GLU A CA 1
ATOM 791 C C . GLU A 1 99 ? -9.094 -1.543 11.779 1.00 97.31 99 GLU A C 1
ATOM 793 O O . GLU A 1 99 ? -8.157 -1.132 12.472 1.00 97.31 99 GLU A O 1
ATOM 798 N N . LEU A 1 100 ? -10.269 -0.919 11.709 1.00 95.50 100 LEU A N 1
ATOM 799 C CA . LEU A 1 100 ? -10.688 0.131 12.635 1.00 95.50 100 LEU A CA 1
ATOM 800 C C . LEU A 1 100 ? -11.716 -0.474 13.585 1.00 95.50 100 LEU A C 1
ATOM 802 O O . LEU A 1 100 ? -12.836 -0.775 13.175 1.00 95.50 100 LEU A O 1
ATOM 806 N N . VAL A 1 101 ? -11.322 -0.686 14.838 1.00 95.00 101 VAL A N 1
ATOM 807 C CA . VAL A 1 101 ? -12.147 -1.384 15.830 1.00 95.00 101 VAL A CA 1
ATOM 808 C C . VAL A 1 101 ? -12.804 -0.366 16.746 1.00 95.00 101 VAL A C 1
ATOM 810 O O . VAL A 1 101 ? -12.105 0.462 17.329 1.00 95.00 101 VAL A O 1
ATOM 813 N N . GLY A 1 102 ? -14.133 -0.431 16.877 1.00 93.56 102 GLY A N 1
ATOM 814 C CA . GLY A 1 102 ? -14.903 0.434 17.775 1.00 93.56 102 GLY A CA 1
ATOM 815 C C . GLY A 1 102 ? -14.959 1.897 17.327 1.00 93.56 102 GLY A C 1
ATOM 816 O O . GLY A 1 102 ? -15.145 2.783 18.158 1.00 93.56 102 GLY A O 1
ATOM 817 N N . MET A 1 103 ? -14.780 2.173 16.032 1.00 92.50 103 MET A N 1
ATOM 818 C CA . MET A 1 103 ? -14.691 3.534 15.483 1.00 92.50 103 MET A CA 1
ATOM 819 C C . MET A 1 103 ? -15.836 3.837 14.496 1.00 92.50 103 MET A C 1
ATOM 821 O O . MET A 1 103 ? -15.556 4.168 13.343 1.00 92.50 103 MET A O 1
ATOM 825 N N . PRO A 1 104 ? -17.119 3.761 14.912 1.00 91.12 104 PRO A N 1
ATOM 826 C CA . PRO A 1 104 ? -18.268 4.020 14.031 1.00 91.12 104 PRO A CA 1
ATOM 827 C C . PRO A 1 104 ? -18.304 5.447 13.470 1.00 91.12 104 PRO A C 1
ATOM 829 O O . PRO A 1 104 ? -19.008 5.727 12.505 1.00 91.12 104 PRO A O 1
ATOM 832 N N . GLU A 1 105 ? -17.562 6.372 14.077 1.00 90.88 105 GLU A N 1
ATOM 833 C CA . GLU A 1 105 ? -17.412 7.738 13.588 1.00 90.88 105 GLU A CA 1
ATOM 834 C C . GLU A 1 105 ? -16.519 7.872 12.338 1.00 90.88 105 GLU A C 1
ATOM 836 O O . GLU A 1 105 ? -16.461 8.954 11.748 1.00 90.88 105 GLU A O 1
ATOM 841 N N . VAL A 1 106 ? -15.814 6.808 11.934 1.00 92.25 106 VAL A N 1
ATOM 842 C CA . VAL A 1 106 ? -15.038 6.775 10.690 1.00 92.25 106 VAL A CA 1
ATOM 843 C C . VAL A 1 106 ? -15.880 6.141 9.591 1.00 92.25 106 VAL A C 1
ATOM 845 O O . VAL A 1 106 ? -16.264 4.983 9.685 1.00 92.25 106 VAL A O 1
ATOM 848 N N . ASP A 1 107 ? -16.120 6.882 8.510 1.00 92.25 107 ASP A N 1
ATOM 849 C CA . ASP A 1 107 ? -16.739 6.317 7.310 1.00 92.25 107 ASP A CA 1
ATOM 850 C C . ASP A 1 107 ? -15.690 5.519 6.514 1.00 92.25 107 ASP A C 1
ATOM 852 O O . ASP A 1 107 ? -14.757 6.122 5.960 1.00 92.25 107 ASP A O 1
ATOM 856 N N . PRO A 1 108 ? -15.815 4.182 6.419 1.00 91.56 108 PRO A N 1
ATOM 857 C CA . PRO A 1 108 ? -14.816 3.352 5.763 1.00 91.56 108 PRO A CA 1
ATOM 858 C C . PRO A 1 108 ? -14.723 3.582 4.255 1.00 91.56 108 PRO A C 1
ATOM 860 O O . PRO A 1 108 ? -13.717 3.230 3.648 1.00 91.56 108 PRO A O 1
ATOM 863 N N . ARG A 1 109 ? -15.711 4.236 3.634 1.00 91.31 109 ARG A N 1
ATOM 864 C CA . ARG A 1 109 ? -15.645 4.625 2.215 1.00 91.31 109 ARG A CA 1
ATOM 865 C C . ARG A 1 109 ? -14.592 5.697 1.946 1.00 91.31 109 ARG A C 1
ATOM 867 O O . ARG A 1 109 ? -14.140 5.841 0.815 1.00 91.31 109 ARG A O 1
ATOM 874 N N . ASN A 1 110 ? -14.189 6.438 2.979 1.00 91.25 110 ASN A N 1
ATOM 875 C CA . ASN A 1 110 ? -13.130 7.442 2.896 1.00 91.25 110 ASN A CA 1
ATOM 876 C C . ASN A 1 110 ? -11.737 6.863 3.187 1.00 91.25 110 ASN A C 1
ATOM 878 O O . ASN A 1 110 ? -10.758 7.614 3.168 1.00 91.25 110 ASN A O 1
ATOM 882 N N . LEU A 1 111 ? -11.636 5.562 3.488 1.00 95.12 111 LEU A N 1
ATOM 883 C CA . LEU A 1 111 ? -10.352 4.903 3.683 1.00 95.12 111 LEU A CA 1
ATOM 884 C C . LEU A 1 111 ? -9.637 4.726 2.347 1.00 95.12 111 LEU A C 1
ATOM 886 O O . LEU A 1 111 ? -10.161 4.146 1.395 1.00 95.12 111 LEU A O 1
ATOM 890 N N . MET A 1 112 ? -8.399 5.198 2.317 1.00 96.75 112 MET A N 1
ATOM 891 C CA . MET A 1 112 ? -7.524 5.134 1.160 1.00 96.75 112 MET A CA 1
ATOM 892 C C . MET A 1 112 ? -6.187 4.536 1.576 1.00 96.75 112 MET A C 1
ATOM 894 O O . MET A 1 112 ? -5.549 5.024 2.511 1.00 96.75 112 MET A O 1
ATOM 898 N N . PHE A 1 113 ? -5.728 3.534 0.840 1.00 98.06 113 PHE A N 1
ATOM 899 C CA . PHE A 1 113 ? -4.335 3.114 0.879 1.00 98.06 113 PHE A CA 1
ATOM 900 C C . PHE A 1 113 ? -3.526 3.944 -0.119 1.00 98.06 113 PHE A C 1
ATOM 902 O O . PHE A 1 113 ? -3.946 4.125 -1.261 1.00 98.06 113 PHE A O 1
ATOM 909 N N . HIS A 1 114 ? -2.371 4.449 0.296 1.00 97.75 114 HIS A N 1
ATOM 910 C CA . HIS A 1 114 ? -1.467 5.207 -0.559 1.00 97.75 114 HIS A CA 1
ATOM 911 C C . HIS A 1 114 ? -0.057 4.635 -0.469 1.00 97.75 114 HIS A C 1
ATOM 913 O O . HIS A 1 114 ? 0.523 4.543 0.617 1.00 97.75 114 HIS A O 1
ATOM 919 N N . TRP A 1 115 ? 0.490 4.282 -1.632 1.00 95.50 115 TRP A N 1
ATOM 920 C CA . TRP A 1 115 ? 1.879 3.882 -1.776 1.00 95.50 115 TRP A CA 1
ATOM 921 C C . TRP A 1 115 ? 2.565 4.726 -2.845 1.00 95.50 115 TRP A C 1
ATOM 923 O O . TRP A 1 115 ? 2.253 4.623 -4.028 1.00 95.50 115 TRP A O 1
ATOM 933 N N . ASN A 1 116 ? 3.531 5.525 -2.408 1.00 93.75 116 ASN A N 1
ATOM 934 C CA . ASN A 1 116 ? 4.509 6.192 -3.246 1.00 93.75 116 ASN A CA 1
ATOM 935 C C . ASN A 1 116 ? 5.864 5.504 -3.050 1.00 93.75 116 ASN A C 1
ATOM 937 O O . ASN A 1 116 ? 6.374 5.452 -1.930 1.00 93.75 116 ASN A O 1
ATOM 941 N N . LEU A 1 117 ? 6.413 4.950 -4.125 1.00 89.69 117 LEU A N 1
ATOM 942 C CA . LEU A 1 117 ? 7.605 4.115 -4.111 1.00 89.69 117 LEU A CA 1
ATOM 943 C C . LEU A 1 117 ? 8.645 4.663 -5.086 1.00 89.69 117 LEU A C 1
ATOM 945 O O . LEU A 1 117 ? 8.361 4.817 -6.272 1.00 89.69 117 LEU A O 1
ATOM 949 N N . THR A 1 118 ? 9.877 4.854 -4.623 1.00 87.19 118 THR A N 1
ATOM 950 C CA . THR A 1 118 ? 11.015 5.094 -5.517 1.00 87.19 118 THR A CA 1
ATOM 951 C C . THR A 1 118 ? 11.736 3.775 -5.796 1.00 87.19 118 THR A C 1
ATOM 953 O O . THR A 1 118 ? 12.132 3.067 -4.868 1.00 87.19 118 THR A O 1
ATOM 956 N N . GLY A 1 119 ? 11.884 3.421 -7.075 1.00 79.94 119 GLY A N 1
ATOM 957 C CA . GLY A 1 119 ? 12.623 2.229 -7.498 1.00 79.94 119 GLY A CA 1
ATOM 958 C C . GLY A 1 119 ? 14.134 2.461 -7.501 1.00 79.94 119 GLY A C 1
ATOM 959 O O . GLY A 1 119 ? 14.596 3.536 -7.878 1.00 79.94 119 GLY A O 1
ATOM 960 N N . PHE A 1 120 ? 14.913 1.447 -7.122 1.00 73.19 120 PHE A N 1
ATOM 961 C CA . PHE A 1 120 ? 16.371 1.478 -7.275 1.00 73.19 120 PHE A CA 1
ATOM 962 C C . PHE A 1 120 ? 16.776 1.394 -8.753 1.00 73.19 120 PHE A C 1
ATOM 964 O O . PHE A 1 120 ? 16.086 0.754 -9.548 1.00 73.19 120 PHE A O 1
ATOM 971 N N . HIS A 1 121 ? 17.903 2.017 -9.095 1.00 69.75 121 HIS A N 1
ATOM 972 C CA . HIS A 1 121 ? 18.652 1.755 -10.321 1.00 69.75 121 HIS A CA 1
ATOM 973 C C . HIS A 1 121 ? 19.646 0.619 -10.048 1.00 69.75 121 HIS A C 1
ATOM 975 O O . HIS A 1 121 ? 20.501 0.745 -9.168 1.00 69.75 121 HIS A O 1
ATOM 981 N N . ASN A 1 122 ? 19.512 -0.511 -10.747 1.00 59.47 122 ASN A N 1
ATOM 982 C CA . ASN A 1 122 ? 20.307 -1.713 -10.462 1.00 59.47 122 ASN A CA 1
ATOM 983 C C . ASN A 1 122 ? 21.199 -2.179 -11.628 1.00 59.47 122 ASN A C 1
ATOM 985 O O . ASN A 1 122 ? 22.026 -3.074 -11.414 1.00 59.47 122 ASN A O 1
ATOM 989 N N . GLU A 1 123 ? 21.070 -1.612 -12.834 1.00 58.03 123 GLU A N 1
ATOM 990 C CA . GLU A 1 123 ? 21.824 -2.051 -14.015 1.00 58.03 123 GLU A CA 1
ATOM 991 C C . GLU A 1 123 ? 22.952 -1.105 -14.452 1.00 58.03 123 GLU A C 1
ATOM 993 O O . GLU A 1 123 ? 22.979 0.086 -14.171 1.00 58.03 123 GLU A O 1
ATOM 998 N N . LYS A 1 124 ? 23.890 -1.643 -15.241 1.00 55.50 124 LYS A N 1
ATOM 999 C CA . LYS A 1 124 ? 24.993 -0.883 -15.848 1.00 55.50 124 LYS A CA 1
ATOM 1000 C C . LYS A 1 124 ? 24.506 0.156 -16.874 1.00 55.50 124 LYS A C 1
ATOM 1002 O O . LYS A 1 124 ? 25.264 1.073 -17.190 1.00 55.50 124 LYS A O 1
ATOM 1007 N N . HIS A 1 125 ? 23.317 -0.017 -17.473 1.00 61.28 125 HIS A N 1
ATOM 1008 C CA . HIS A 1 125 ? 22.796 0.793 -18.590 1.00 61.28 125 HIS A CA 1
ATOM 1009 C C . HIS A 1 125 ? 21.354 1.260 -18.340 1.00 61.28 125 HIS A C 1
ATOM 1011 O O . HIS A 1 125 ? 20.382 0.597 -18.694 1.00 61.28 125 HIS A O 1
ATOM 1017 N N . ARG A 1 126 ? 21.238 2.465 -17.787 1.00 65.31 126 ARG A N 1
ATOM 1018 C CA . ARG A 1 126 ? 19.985 3.101 -17.367 1.00 65.31 126 ARG A CA 1
ATOM 1019 C C . ARG A 1 126 ? 18.873 3.213 -18.430 1.00 65.31 126 ARG A C 1
ATOM 1021 O O . ARG A 1 126 ? 17.740 2.882 -18.089 1.00 65.31 126 ARG A O 1
ATOM 1028 N N . PRO A 1 127 ? 19.127 3.614 -19.694 1.00 65.25 127 PRO A N 1
ATOM 1029 C CA . PRO A 1 127 ? 18.034 3.817 -20.655 1.00 65.25 127 PRO A CA 1
ATOM 1030 C C . PRO A 1 127 ? 17.238 2.540 -20.959 1.00 65.25 127 PRO A C 1
ATOM 1032 O O . PRO A 1 127 ? 16.036 2.601 -21.202 1.00 65.25 127 PRO A O 1
ATOM 1035 N N . THR A 1 128 ? 17.893 1.377 -20.920 1.00 68.12 128 THR A N 1
ATOM 1036 C CA . THR A 1 128 ? 17.250 0.074 -21.148 1.00 68.12 128 THR A CA 1
ATOM 1037 C C . THR A 1 128 ? 16.430 -0.373 -19.936 1.00 68.12 128 THR A C 1
ATOM 1039 O O . THR A 1 128 ? 15.362 -0.958 -20.103 1.00 68.12 128 THR A O 1
ATOM 1042 N N . GLU A 1 129 ? 16.904 -0.084 -18.721 1.00 68.50 129 GLU A N 1
ATOM 1043 C CA . GLU A 1 129 ? 16.197 -0.385 -17.470 1.00 68.50 129 GLU A CA 1
ATOM 1044 C C . GLU A 1 129 ? 14.913 0.453 -17.351 1.00 68.50 129 GLU A C 1
ATOM 1046 O O . GLU A 1 129 ? 13.838 -0.070 -17.057 1.00 68.50 129 GLU A O 1
ATOM 1051 N N . GLU A 1 130 ? 14.993 1.754 -17.649 1.00 72.75 130 GLU A N 1
ATOM 1052 C CA . GLU A 1 130 ? 13.849 2.670 -17.562 1.00 72.75 130 GLU A CA 1
ATOM 1053 C C . GLU A 1 130 ? 12.708 2.297 -18.513 1.00 72.75 130 GLU A C 1
ATOM 1055 O O . GLU A 1 130 ? 11.542 2.444 -18.141 1.00 72.75 130 GLU A O 1
ATOM 1060 N N . GLN A 1 131 ? 13.023 1.755 -19.692 1.00 77.62 131 GLN A N 1
ATOM 1061 C CA . GLN A 1 131 ? 12.028 1.272 -20.657 1.00 77.62 131 GLN A CA 1
ATOM 1062 C C . GLN A 1 131 ? 11.259 0.040 -20.170 1.00 77.62 131 GLN A C 1
ATOM 1064 O O . GLN A 1 131 ? 10.192 -0.253 -20.687 1.00 77.62 131 GLN A O 1
ATOM 1069 N N . LYS A 1 132 ? 11.764 -0.685 -19.169 1.00 81.38 132 LYS A N 1
ATOM 1070 C CA . LYS A 1 132 ? 11.073 -1.847 -18.591 1.00 81.38 132 LYS A CA 1
ATOM 1071 C C . LYS A 1 132 ? 10.292 -1.497 -17.324 1.00 81.38 132 LYS A C 1
ATOM 1073 O O . LYS A 1 132 ? 9.605 -2.369 -16.780 1.00 81.38 132 LYS A O 1
ATOM 1078 N N . CYS A 1 133 ? 10.429 -0.265 -16.845 1.00 88.19 133 CYS A N 1
ATOM 1079 C CA . CYS A 1 133 ? 9.830 0.242 -15.623 1.00 88.19 133 CYS A CA 1
ATOM 1080 C C . CYS A 1 133 ? 8.502 0.943 -15.933 1.00 88.19 133 CYS A C 1
ATOM 1082 O O . CYS A 1 133 ? 8.495 1.988 -16.587 1.00 88.19 133 CYS A O 1
ATOM 1084 N N . THR A 1 134 ? 7.383 0.403 -15.451 1.00 93.50 134 THR A N 1
ATOM 1085 C CA . THR A 1 134 ? 6.056 1.017 -15.624 1.00 93.50 134 THR A CA 1
ATOM 1086 C C . THR A 1 134 ? 5.063 0.584 -14.538 1.00 93.50 134 THR A C 1
ATOM 1088 O O . THR A 1 134 ? 5.347 -0.305 -13.735 1.00 93.50 134 THR A O 1
ATOM 1091 N N . VAL A 1 135 ? 3.895 1.223 -14.495 1.00 96.25 135 VAL A N 1
ATOM 1092 C CA . VAL A 1 135 ? 2.739 0.771 -13.721 1.00 96.25 135 VAL A CA 1
ATOM 1093 C C . VAL A 1 135 ? 1.808 -0.014 -14.638 1.00 96.25 135 VAL A C 1
ATOM 1095 O O . VAL A 1 135 ? 1.311 0.532 -15.618 1.00 96.25 135 VAL A O 1
ATOM 1098 N N . PHE A 1 136 ? 1.531 -1.268 -14.291 1.00 96.19 136 PHE A N 1
ATOM 1099 C CA . PHE A 1 136 ? 0.445 -2.048 -14.884 1.00 96.19 136 PHE A CA 1
ATOM 1100 C C . PHE A 1 136 ? -0.788 -2.004 -13.982 1.00 96.19 136 PHE A C 1
ATOM 1102 O O . PHE A 1 136 ? -0.669 -1.926 -12.760 1.00 96.19 136 PHE A O 1
ATOM 1109 N N . PHE A 1 137 ? -1.973 -2.133 -14.562 1.00 96.31 137 PHE A N 1
ATOM 1110 C CA . PHE A 1 137 ? -3.213 -2.316 -13.815 1.00 96.31 137 PHE A CA 1
ATOM 1111 C C . PHE A 1 137 ? -4.194 -3.180 -14.605 1.00 96.31 137 PHE A C 1
ATOM 1113 O O . PHE A 1 137 ? -4.070 -3.326 -15.818 1.00 96.31 137 PHE A O 1
ATOM 1120 N N . LYS A 1 138 ? -5.177 -3.765 -13.920 1.00 95.00 138 LYS A N 1
ATOM 1121 C CA . LYS A 1 138 ? -6.225 -4.567 -14.564 1.00 95.00 138 LYS A CA 1
ATOM 1122 C C . LYS A 1 138 ? -7.597 -4.266 -13.981 1.00 95.00 138 LYS A C 1
ATOM 1124 O O . LYS A 1 138 ? -7.796 -4.376 -12.771 1.00 95.00 138 LYS A O 1
ATOM 1129 N N . TYR A 1 139 ? -8.547 -3.958 -14.859 1.00 94.12 139 TYR A 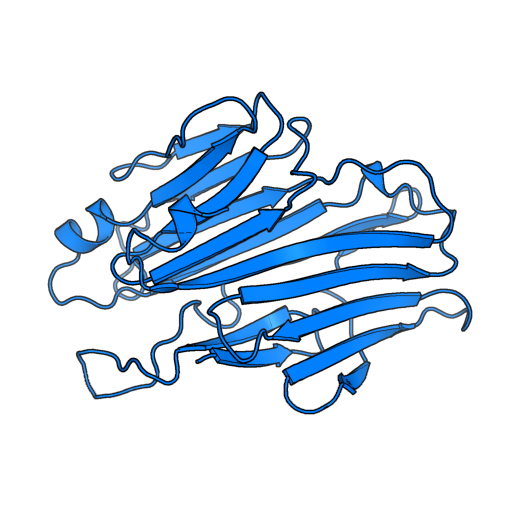N 1
ATOM 1130 C CA . TYR A 1 139 ? -9.965 -3.897 -14.513 1.00 94.12 139 TYR A CA 1
ATOM 1131 C C . TYR A 1 139 ? -10.587 -5.303 -14.444 1.00 94.12 139 TYR A C 1
ATOM 1133 O O . TYR A 1 139 ? -10.074 -6.256 -15.036 1.00 94.12 139 TYR A O 1
ATOM 1141 N N . PHE A 1 140 ? -11.726 -5.434 -13.755 1.00 86.88 140 PHE A N 1
ATOM 1142 C CA . PHE A 1 140 ? -12.424 -6.724 -13.584 1.00 86.88 140 PHE A CA 1
ATOM 1143 C C . PHE A 1 140 ? -12.736 -7.414 -14.907 1.00 86.88 140 PHE A C 1
ATOM 1145 O O . PHE A 1 140 ? -12.414 -8.586 -15.090 1.00 86.88 140 PHE A O 1
ATOM 1152 N N . ASN A 1 141 ? -13.309 -6.662 -15.839 1.00 82.94 141 ASN A N 1
ATOM 1153 C CA . ASN A 1 141 ? -13.872 -7.206 -17.071 1.00 82.94 141 ASN A CA 1
ATOM 1154 C C . ASN A 1 141 ? -13.012 -6.906 -18.306 1.00 82.94 141 ASN A C 1
ATOM 1156 O O . ASN A 1 141 ? -13.522 -6.988 -19.417 1.00 82.94 141 ASN A O 1
ATOM 1160 N N . ASP A 1 142 ? -11.748 -6.527 -18.113 1.00 85.75 142 ASP A N 1
ATOM 1161 C CA . ASP A 1 142 ? -10.861 -6.107 -19.200 1.00 85.75 142 ASP A CA 1
ATOM 1162 C C . ASP A 1 142 ? -9.479 -6.756 -19.087 1.00 85.75 142 ASP A C 1
ATOM 1164 O O . ASP A 1 142 ? -9.110 -7.293 -18.037 1.00 85.75 142 ASP A O 1
ATOM 1168 N N . ASP A 1 143 ? -8.701 -6.705 -20.158 1.00 86.88 143 ASP A N 1
ATOM 1169 C CA . ASP A 1 143 ? -7.289 -7.050 -20.117 1.00 86.88 143 ASP A CA 1
ATOM 1170 C C . ASP A 1 143 ? -6.496 -6.031 -19.282 1.00 86.88 143 ASP A C 1
ATOM 1172 O O . ASP A 1 143 ? -6.986 -4.984 -18.851 1.00 86.88 143 ASP A O 1
ATOM 1176 N N . ARG A 1 144 ? -5.244 -6.378 -18.977 1.00 89.88 144 ARG A N 1
ATOM 1177 C CA . ARG A 1 144 ? -4.347 -5.442 -18.295 1.00 89.88 144 ARG A CA 1
ATOM 1178 C C . ARG A 1 144 ? -3.975 -4.289 -19.228 1.00 89.88 144 ARG A C 1
ATOM 1180 O O . ARG A 1 144 ? -3.690 -4.515 -20.402 1.00 89.88 144 ARG A O 1
ATOM 1187 N N . ASP A 1 145 ? -3.852 -3.106 -18.656 1.00 94.12 145 ASP A N 1
ATOM 1188 C CA . ASP A 1 145 ? -3.343 -1.903 -19.307 1.00 94.12 145 ASP A CA 1
ATOM 1189 C C . ASP A 1 145 ? -2.135 -1.367 -18.512 1.00 94.12 145 ASP A C 1
ATOM 1191 O O . ASP A 1 145 ? -1.775 -1.910 -17.456 1.00 94.12 145 ASP A O 1
ATOM 1195 N N . TYR A 1 146 ? -1.438 -0.366 -19.042 1.00 95.56 146 TYR A N 1
ATOM 1196 C CA . TYR A 1 146 ? -0.204 0.150 -18.462 1.00 95.56 146 TYR A CA 1
ATOM 1197 C C . TYR A 1 146 ? 0.008 1.639 -18.732 1.00 95.56 146 TYR A C 1
ATOM 1199 O O . TYR A 1 146 ? -0.500 2.207 -19.693 1.00 95.56 146 TYR A O 1
ATOM 1207 N N . LEU A 1 147 ? 0.777 2.277 -17.852 1.00 96.62 147 LEU A N 1
ATOM 1208 C CA . LEU A 1 147 ? 1.226 3.655 -18.034 1.00 96.62 147 LEU A CA 1
ATOM 1209 C C . LEU A 1 147 ? 2.453 3.720 -18.949 1.00 96.62 147 LEU A C 1
ATOM 1211 O O . LEU A 1 147 ? 3.138 2.726 -19.189 1.00 96.62 147 LEU A O 1
ATOM 1215 N N . SER A 1 148 ? 2.776 4.912 -19.435 1.00 93.19 148 SER A N 1
ATOM 1216 C CA . SER A 1 148 ? 3.947 5.125 -20.280 1.00 93.19 148 SER A CA 1
ATOM 1217 C C . SER A 1 148 ? 5.259 4.601 -19.673 1.00 93.19 148 SER A C 1
ATOM 1219 O O . SER A 1 148 ? 5.634 4.898 -18.537 1.00 93.19 148 SER A O 1
ATOM 1221 N N . GLU A 1 149 ? 6.026 3.883 -20.491 1.00 90.25 149 GLU A N 1
ATOM 1222 C CA . GLU A 1 149 ? 7.384 3.429 -20.173 1.00 90.25 149 GLU A CA 1
ATOM 1223 C C . GLU A 1 149 ? 8.449 4.514 -20.411 1.00 90.25 149 GLU A C 1
ATOM 1225 O O . GLU A 1 149 ? 9.591 4.348 -19.992 1.00 90.25 149 GLU A O 1
ATOM 1230 N N . THR A 1 150 ? 8.128 5.634 -21.062 1.00 86.75 150 THR A N 1
ATOM 1231 C CA . THR A 1 150 ? 9.149 6.595 -21.541 1.00 86.75 150 THR A CA 1
ATOM 1232 C C . THR A 1 150 ? 8.964 8.028 -21.055 1.00 86.75 150 THR A C 1
ATOM 1234 O O . THR A 1 150 ? 9.846 8.856 -21.259 1.00 86.75 150 THR A O 1
ATOM 1237 N N . LYS A 1 151 ? 7.839 8.341 -20.411 1.00 90.69 151 LYS A N 1
ATOM 1238 C CA . LYS A 1 151 ? 7.518 9.685 -19.912 1.00 90.69 151 LYS A CA 1
ATOM 1239 C C . LYS A 1 151 ? 6.645 9.596 -18.671 1.00 90.69 151 LYS A C 1
ATOM 1241 O O . LYS A 1 151 ? 6.089 8.538 -18.387 1.00 90.69 151 LYS A O 1
ATOM 1246 N N . ASP A 1 152 ? 6.507 10.724 -17.991 1.00 96.19 152 ASP A N 1
ATOM 1247 C CA . ASP A 1 152 ? 5.529 10.890 -16.924 1.00 96.19 152 ASP A CA 1
ATOM 1248 C C . ASP A 1 152 ? 4.124 10.590 -17.441 1.00 96.19 152 ASP A C 1
ATOM 1250 O O . ASP A 1 152 ? 3.751 10.986 -18.553 1.00 96.19 152 ASP A O 1
ATOM 1254 N N . ASP A 1 153 ? 3.359 9.873 -16.628 1.00 98.06 153 ASP A N 1
ATOM 1255 C CA . ASP A 1 153 ? 2.012 9.459 -16.983 1.00 98.06 153 ASP A CA 1
ATOM 1256 C C . ASP A 1 153 ? 1.180 9.163 -15.734 1.00 98.06 153 ASP A C 1
ATOM 1258 O O . ASP A 1 153 ? 1.710 8.829 -14.670 1.00 98.06 153 ASP A O 1
ATOM 1262 N N . ALA A 1 154 ? -0.134 9.306 -15.855 1.00 98.06 154 ALA A N 1
ATOM 1263 C CA . ALA A 1 154 ? -1.069 9.105 -14.762 1.00 98.06 154 ALA A CA 1
ATOM 1264 C C . ALA A 1 154 ? -2.424 8.622 -15.274 1.00 98.06 154 ALA A C 1
ATOM 1266 O O . ALA A 1 154 ? -2.930 9.087 -16.296 1.00 98.06 154 ALA A O 1
ATOM 1267 N N . ARG A 1 155 ? -3.061 7.742 -14.501 1.00 98.06 155 ARG A N 1
ATOM 1268 C CA . ARG A 1 155 ? -4.409 7.245 -14.765 1.00 98.06 155 ARG A CA 1
ATOM 1269 C C . ARG A 1 155 ? -5.271 7.370 -13.522 1.00 98.06 155 ARG A C 1
ATOM 1271 O O . ARG A 1 155 ? -4.971 6.779 -12.489 1.00 98.06 155 ARG A O 1
ATOM 1278 N N . LYS A 1 156 ? -6.387 8.084 -13.660 1.00 98.12 156 LYS A N 1
ATOM 1279 C CA . LYS A 1 156 ? -7.547 7.914 -12.780 1.00 98.12 156 LYS A CA 1
ATOM 1280 C C . LYS A 1 156 ? -8.322 6.706 -13.276 1.00 98.12 156 LYS A C 1
ATOM 1282 O O . LYS A 1 156 ? -8.600 6.616 -14.473 1.00 98.12 156 LYS A O 1
ATOM 1287 N N . PHE A 1 157 ? -8.618 5.766 -12.390 1.00 96.88 157 PHE A N 1
ATOM 1288 C CA . PHE A 1 157 ? -9.297 4.545 -12.797 1.00 96.88 157 PHE A CA 1
ATOM 1289 C C . PHE A 1 157 ? -10.757 4.835 -13.129 1.00 96.88 157 PHE A C 1
ATOM 1291 O O . PHE A 1 157 ? -11.464 5.507 -12.385 1.00 96.88 157 PHE A O 1
ATOM 1298 N N . GLU A 1 158 ? -11.208 4.326 -14.268 1.00 94.56 158 GLU A N 1
ATOM 1299 C CA . GLU A 1 158 ? -12.565 4.571 -14.771 1.00 94.56 158 GLU A CA 1
ATOM 1300 C C . GLU A 1 158 ? -13.524 3.441 -14.384 1.00 94.56 158 GLU A C 1
ATOM 1302 O O . GLU A 1 158 ? -14.736 3.635 -14.308 1.00 94.56 158 GLU A O 1
ATOM 1307 N N . ALA A 1 159 ? -12.974 2.271 -14.063 1.00 94.94 159 ALA A N 1
ATOM 1308 C CA . ALA A 1 159 ? -13.700 1.100 -13.611 1.00 94.94 159 ALA A CA 1
ATOM 1309 C C . ALA A 1 159 ? -13.018 0.473 -12.390 1.00 94.94 159 ALA A C 1
ATOM 1311 O O . ALA A 1 159 ? -11.933 0.872 -11.971 1.00 94.94 159 ALA A O 1
ATOM 1312 N N . LYS A 1 160 ? -13.698 -0.506 -11.797 1.00 95.38 160 LYS A N 1
ATOM 1313 C CA . LYS A 1 160 ? -13.192 -1.274 -10.662 1.00 95.38 160 LYS A CA 1
ATOM 1314 C C . LYS A 1 160 ? -11.919 -2.033 -11.064 1.00 95.38 160 LYS A C 1
ATOM 1316 O O . LYS A 1 160 ? -11.931 -2.752 -12.066 1.00 95.38 160 LYS A O 1
ATOM 1321 N N . THR A 1 161 ? -10.858 -1.900 -10.272 1.00 95.88 161 THR A N 1
ATOM 1322 C CA . THR A 1 161 ? -9.511 -2.423 -10.577 1.00 95.88 161 THR A CA 1
A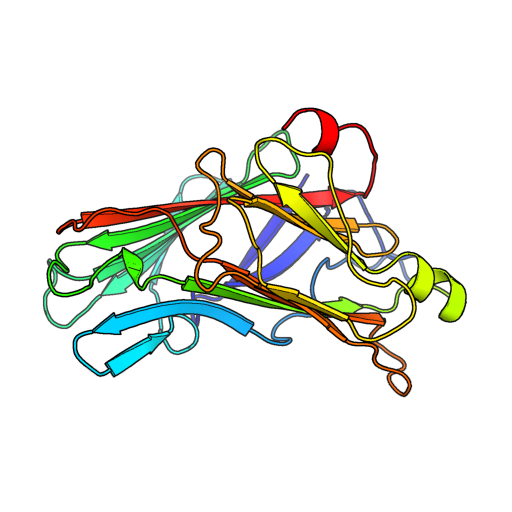TOM 1323 C C . THR A 1 161 ? -9.165 -3.579 -9.638 1.00 95.88 161 THR A C 1
ATOM 1325 O O . THR A 1 161 ? -9.236 -3.406 -8.427 1.00 95.88 161 THR A O 1
ATOM 1328 N N . ASN A 1 162 ? -8.789 -4.754 -10.151 1.00 94.50 162 ASN A N 1
ATOM 1329 C CA . ASN A 1 162 ? -8.372 -5.900 -9.321 1.00 94.50 162 ASN A CA 1
ATOM 1330 C C . ASN A 1 162 ? -6.993 -5.680 -8.719 1.00 94.50 162 ASN A C 1
ATOM 1332 O O . ASN A 1 162 ? -6.754 -5.981 -7.551 1.00 94.50 162 ASN A O 1
ATOM 1336 N N . TRP A 1 163 ? -6.070 -5.188 -9.542 1.00 96.88 163 TRP A N 1
ATOM 1337 C CA . TRP A 1 163 ? -4.697 -5.002 -9.125 1.00 96.88 163 TRP A CA 1
ATOM 1338 C C . TRP A 1 163 ? -4.021 -3.835 -9.828 1.00 96.88 163 TRP A C 1
ATOM 1340 O O . TRP A 1 163 ? -4.351 -3.480 -10.960 1.00 96.88 163 TRP A O 1
ATOM 1350 N N . VAL A 1 164 ? -3.047 -3.264 -9.126 1.00 97.69 164 VAL A N 1
ATOM 1351 C CA . VAL A 1 164 ? -2.124 -2.236 -9.612 1.00 97.69 164 VAL A CA 1
ATOM 1352 C C . VAL A 1 164 ? -0.716 -2.697 -9.269 1.00 97.69 164 VAL A C 1
ATOM 1354 O O . VAL A 1 164 ? -0.459 -3.095 -8.136 1.00 97.69 164 VAL A O 1
ATOM 1357 N N . ALA A 1 165 ? 0.186 -2.679 -10.242 1.00 95.94 165 ALA A N 1
ATOM 1358 C CA . ALA A 1 165 ? 1.511 -3.266 -10.149 1.00 95.94 165 ALA A CA 1
ATOM 1359 C C . ALA A 1 165 ? 2.590 -2.273 -10.575 1.00 95.94 165 ALA A C 1
ATOM 1361 O O . ALA A 1 165 ? 2.621 -1.821 -11.715 1.00 95.94 165 ALA A O 1
ATOM 1362 N N . PHE A 1 166 ? 3.515 -1.985 -9.671 1.00 94.12 166 PHE A N 1
ATOM 1363 C CA . PHE A 1 166 ? 4.756 -1.282 -9.952 1.00 94.12 166 PHE A CA 1
ATOM 1364 C C . PHE A 1 166 ? 5.762 -2.296 -10.493 1.00 94.12 166 PHE A C 1
ATOM 1366 O O . PHE A 1 166 ? 6.355 -3.073 -9.737 1.00 94.12 166 PHE A O 1
ATOM 1373 N N . LYS A 1 167 ? 5.924 -2.322 -11.815 1.00 91.50 167 LYS A N 1
ATOM 1374 C CA . LYS A 1 167 ? 6.892 -3.180 -12.490 1.00 91.50 167 LYS A CA 1
ATOM 1375 C C . LYS A 1 167 ? 8.215 -2.434 -12.606 1.00 91.50 167 LYS A C 1
ATOM 1377 O O . LYS A 1 167 ? 8.295 -1.420 -13.289 1.00 91.50 167 LYS A O 1
ATOM 1382 N N . GLN A 1 168 ? 9.252 -2.984 -11.989 1.00 86.38 168 GLN A N 1
ATOM 1383 C CA . GLN A 1 168 ? 10.652 -2.620 -12.206 1.00 86.38 168 GLN A CA 1
ATOM 1384 C C . GLN A 1 168 ? 11.284 -3.610 -13.208 1.00 86.38 168 GLN A C 1
ATOM 1386 O O . GLN A 1 168 ? 10.597 -4.501 -13.714 1.00 86.38 168 GLN A O 1
ATOM 1391 N N . ASP A 1 169 ? 12.577 -3.501 -13.522 1.00 78.75 169 ASP A N 1
ATOM 1392 C CA . ASP A 1 169 ? 13.231 -4.379 -14.516 1.00 78.75 169 ASP A CA 1
ATOM 1393 C C . ASP A 1 169 ? 13.114 -5.874 -14.164 1.00 78.75 169 ASP A C 1
ATOM 1395 O O . ASP A 1 169 ? 12.606 -6.682 -14.947 1.00 78.75 169 ASP A O 1
ATOM 1399 N N . PHE A 1 170 ? 13.476 -6.228 -12.930 1.00 75.56 170 PHE A N 1
ATOM 1400 C CA . PHE A 1 170 ? 13.520 -7.621 -12.478 1.00 75.56 170 PHE A CA 1
ATOM 1401 C C . PHE A 1 170 ? 12.342 -8.035 -11.591 1.00 75.56 170 PHE A C 1
ATOM 1403 O O . PHE A 1 170 ? 12.017 -9.224 -11.516 1.00 75.56 170 PHE A O 1
ATOM 1410 N N . PHE A 1 171 ? 11.692 -7.076 -10.930 1.00 84.06 171 PHE A N 1
ATOM 1411 C CA . PHE A 1 171 ? 10.722 -7.346 -9.870 1.00 84.06 171 PHE A CA 1
ATOM 1412 C C . PHE A 1 171 ? 9.458 -6.516 -10.006 1.00 84.06 171 PHE A C 1
ATOM 1414 O O . PHE A 1 171 ? 9.468 -5.413 -10.550 1.00 84.06 171 PHE A O 1
ATOM 1421 N N . THR A 1 172 ? 8.376 -7.061 -9.465 1.00 89.81 172 THR A N 1
ATOM 1422 C CA . THR A 1 172 ? 7.074 -6.418 -9.392 1.00 89.81 172 THR A CA 1
ATOM 1423 C C . THR A 1 172 ? 6.639 -6.321 -7.939 1.00 89.81 172 THR A C 1
ATOM 1425 O O . THR A 1 172 ? 6.723 -7.286 -7.175 1.00 89.81 172 THR A O 1
ATOM 1428 N N . VAL A 1 173 ? 6.129 -5.144 -7.592 1.00 92.06 173 VAL A N 1
ATOM 1429 C CA . VAL A 1 173 ? 5.361 -4.894 -6.377 1.00 92.06 173 VAL A CA 1
ATOM 1430 C C . VAL A 1 173 ? 3.926 -4.627 -6.811 1.00 92.06 173 VAL A C 1
ATOM 1432 O O . VAL A 1 173 ? 3.689 -3.642 -7.498 1.00 92.06 173 VAL A O 1
ATOM 1435 N N . ALA A 1 174 ? 2.972 -5.486 -6.456 1.00 95.06 174 ALA A N 1
ATOM 1436 C CA . ALA A 1 174 ? 1.572 -5.283 -6.829 1.00 95.06 174 ALA A CA 1
ATOM 1437 C C . ALA A 1 174 ? 0.641 -5.287 -5.626 1.00 95.06 174 ALA A C 1
ATOM 1439 O O . ALA A 1 174 ? 0.788 -6.119 -4.738 1.00 95.06 174 ALA A O 1
ATOM 1440 N N . MET A 1 175 ? -0.339 -4.391 -5.639 1.00 97.44 175 MET A N 1
ATOM 1441 C CA . MET A 1 175 ? -1.497 -4.395 -4.754 1.00 97.44 175 MET A CA 1
ATOM 1442 C C . MET A 1 175 ? -2.615 -5.153 -5.452 1.00 97.44 175 MET A C 1
ATOM 1444 O O . MET A 1 175 ? -3.011 -4.771 -6.551 1.00 97.44 175 MET A O 1
ATOM 1448 N N . VAL A 1 176 ? -3.113 -6.214 -4.827 1.00 97.25 176 VAL A N 1
ATOM 1449 C CA . VAL A 1 176 ? -4.115 -7.126 -5.384 1.00 97.25 176 VAL A CA 1
ATOM 1450 C C . VAL A 1 176 ? -5.283 -7.240 -4.419 1.00 97.25 176 VAL A C 1
ATOM 1452 O O . VAL A 1 176 ? -5.083 -7.434 -3.218 1.00 97.25 176 VAL A O 1
ATOM 1455 N N . ARG A 1 177 ? -6.505 -7.156 -4.938 1.00 95.44 177 ARG A N 1
ATOM 1456 C CA . ARG A 1 177 ? -7.719 -7.375 -4.157 1.00 95.44 177 ARG A CA 1
ATOM 1457 C C . ARG A 1 177 ? -8.771 -8.107 -4.978 1.00 95.44 177 ARG A C 1
ATOM 1459 O O . ARG A 1 177 ? -9.134 -7.658 -6.064 1.00 95.44 177 ARG A O 1
ATOM 1466 N N . ASP A 1 178 ? -9.299 -9.189 -4.419 1.00 91.31 178 ASP A N 1
ATOM 1467 C CA . ASP A 1 178 ? -10.301 -10.037 -5.081 1.00 91.31 178 ASP A CA 1
ATOM 1468 C C . ASP A 1 178 ? -11.622 -9.282 -5.250 1.00 91.31 178 ASP A C 1
ATOM 1470 O O . ASP A 1 178 ? -12.234 -9.307 -6.315 1.00 91.31 178 ASP A O 1
ATOM 1474 N N . ASP A 1 179 ? -11.979 -8.492 -4.236 1.00 92.62 179 ASP A N 1
ATOM 1475 C CA . ASP A 1 179 ? -13.098 -7.553 -4.261 1.00 92.62 179 ASP A CA 1
ATOM 1476 C C . ASP A 1 179 ? -12.762 -6.225 -4.936 1.00 92.62 179 ASP A C 1
ATOM 1478 O O . ASP A 1 179 ? -13.623 -5.352 -4.982 1.00 92.62 179 ASP A O 1
ATOM 1482 N N . GLY A 1 180 ? -11.547 -6.038 -5.453 1.00 95.06 180 GLY A N 1
ATOM 1483 C CA . GLY A 1 180 ? -11.127 -4.852 -6.191 1.00 95.06 180 GLY A CA 1
ATOM 1484 C C . GLY A 1 180 ? -11.046 -3.543 -5.411 1.00 95.06 180 GLY A C 1
ATOM 1485 O O . GLY A 1 180 ? -11.525 -3.408 -4.284 1.00 95.06 180 GLY A O 1
ATOM 1486 N N . PHE A 1 181 ? -10.474 -2.551 -6.083 1.00 97.00 181 PHE A N 1
ATOM 1487 C CA . PHE A 1 181 ? -10.431 -1.144 -5.699 1.00 97.00 181 PHE A CA 1
ATOM 1488 C C . PHE A 1 181 ? -11.492 -0.358 -6.479 1.00 97.00 181 PHE A C 1
ATOM 1490 O O . PHE A 1 181 ? -11.783 -0.675 -7.638 1.00 97.00 181 PHE A O 1
ATOM 1497 N N . THR A 1 182 ? -12.096 0.658 -5.860 1.00 96.31 182 THR A N 1
ATOM 1498 C CA . THR A 1 182 ? -13.113 1.497 -6.519 1.00 96.31 182 THR A CA 1
ATOM 1499 C C . THR A 1 182 ? -12.483 2.360 -7.604 1.00 96.31 182 THR A C 1
ATOM 1501 O O . THR A 1 182 ? -11.341 2.776 -7.463 1.00 96.31 182 THR A O 1
ATOM 1504 N N . SER A 1 183 ? -13.230 2.706 -8.653 1.00 95.25 183 SER A N 1
ATOM 1505 C CA . SER A 1 183 ? -12.788 3.716 -9.629 1.00 95.25 183 SER A CA 1
ATOM 1506 C C . SER A 1 183 ? -12.761 5.121 -9.026 1.00 95.25 183 SER A C 1
ATOM 1508 O O . SER A 1 183 ? -11.816 5.877 -9.225 1.00 95.25 183 SER A O 1
ATOM 1510 N N . ASN A 1 184 ? -13.782 5.468 -8.235 1.00 94.31 184 ASN A N 1
ATOM 1511 C CA . ASN A 1 184 ? -13.881 6.788 -7.622 1.00 94.31 184 ASN A CA 1
ATOM 1512 C C . ASN A 1 184 ? -12.699 7.046 -6.675 1.00 94.31 184 ASN A C 1
ATOM 1514 O O . ASN A 1 184 ? -12.533 6.332 -5.687 1.00 94.31 184 ASN A O 1
ATOM 1518 N N . GLY A 1 185 ? -11.898 8.063 -6.994 1.00 94.12 185 GLY A N 1
ATOM 1519 C CA . GLY A 1 185 ? -10.744 8.497 -6.207 1.00 94.12 185 GLY A CA 1
ATOM 1520 C C . GLY A 1 185 ? -9.476 7.658 -6.382 1.00 94.12 185 GLY A C 1
ATOM 1521 O O . GLY A 1 185 ? -8.404 8.148 -6.028 1.00 94.12 185 GLY A O 1
ATOM 1522 N N . SER A 1 186 ? -9.562 6.442 -6.933 1.00 97.88 186 SER A N 1
ATOM 1523 C CA . SER A 1 186 ? -8.372 5.616 -7.129 1.00 97.88 186 SER A CA 1
ATOM 1524 C C . SER A 1 186 ? -7.614 6.021 -8.388 1.00 97.88 186 SER A C 1
ATOM 1526 O O . SER A 1 186 ? -8.186 6.215 -9.464 1.00 97.88 186 SER A O 1
ATOM 1528 N N . GLU A 1 187 ? -6.300 6.118 -8.258 1.00 98.44 187 GLU A N 1
ATOM 1529 C CA . GLU A 1 187 ? -5.409 6.549 -9.326 1.00 98.44 187 GLU A CA 1
ATOM 1530 C C . GLU A 1 187 ? -4.029 5.918 -9.169 1.00 98.44 187 GLU A C 1
ATOM 1532 O O . GLU A 1 187 ? -3.632 5.502 -8.077 1.00 98.44 187 GLU A O 1
ATOM 1537 N N . ALA A 1 188 ? -3.291 5.870 -10.271 1.00 98.38 188 ALA A N 1
ATOM 1538 C CA . ALA A 1 188 ? -1.880 5.537 -10.265 1.00 98.38 188 ALA A CA 1
ATOM 1539 C C . ALA A 1 188 ? -1.104 6.469 -11.191 1.00 98.38 188 ALA A C 1
ATOM 1541 O O . ALA A 1 188 ? -1.642 6.985 -12.173 1.00 98.38 188 ALA A O 1
ATOM 1542 N N . SER A 1 189 ? 0.171 6.683 -10.889 1.00 98.00 189 SER A N 1
ATOM 1543 C CA . SER A 1 189 ? 1.057 7.476 -11.737 1.00 98.00 189 SER A CA 1
ATOM 1544 C C . SER A 1 189 ? 2.483 6.956 -11.717 1.00 98.00 189 SER A C 1
ATOM 1546 O O . SER A 1 189 ? 2.894 6.211 -10.823 1.00 98.00 189 SER A O 1
ATOM 1548 N N . ILE A 1 190 ? 3.234 7.368 -12.730 1.00 95.69 190 ILE A N 1
ATOM 1549 C CA . ILE A 1 190 ? 4.662 7.143 -12.839 1.00 95.69 190 ILE A CA 1
ATOM 1550 C C . ILE A 1 190 ? 5.368 8.450 -13.191 1.00 95.69 190 ILE A C 1
ATOM 1552 O O . ILE A 1 190 ? 4.899 9.222 -14.025 1.00 95.69 190 ILE A O 1
ATOM 1556 N N . THR A 1 191 ? 6.496 8.708 -12.535 1.00 94.12 191 THR A N 1
ATOM 1557 C CA . THR A 1 191 ? 7.331 9.892 -12.759 1.00 94.12 191 THR A CA 1
ATOM 1558 C C . THR A 1 191 ? 8.756 9.464 -13.100 1.00 94.12 191 THR A C 1
ATOM 1560 O O . THR A 1 191 ? 9.356 8.642 -12.398 1.00 94.12 191 THR A O 1
ATOM 1563 N N . THR A 1 192 ? 9.295 10.032 -14.172 1.00 89.69 192 THR A N 1
ATOM 1564 C CA . THR A 1 192 ? 10.691 9.898 -14.598 1.00 89.69 192 THR A CA 1
ATOM 1565 C C . THR A 1 192 ? 11.612 10.754 -13.721 1.00 89.69 192 THR A C 1
ATOM 1567 O O . THR A 1 192 ? 11.209 11.798 -13.213 1.00 89.69 192 THR A O 1
ATOM 1570 N N . LEU A 1 193 ? 12.851 10.304 -13.495 1.00 85.25 193 LEU A N 1
ATOM 1571 C CA . LEU A 1 193 ? 13.813 10.959 -12.593 1.00 85.25 193 LEU A CA 1
ATOM 1572 C C . LEU A 1 193 ? 15.127 11.285 -13.331 1.00 85.25 193 LEU A C 1
ATOM 1574 O O . LEU A 1 193 ? 16.169 10.753 -12.957 1.00 85.25 193 LEU A O 1
ATOM 1578 N N . PRO A 1 194 ? 15.107 12.120 -14.387 1.00 68.00 194 PRO A N 1
ATOM 1579 C CA . PRO A 1 194 ? 16.165 12.208 -15.407 1.00 68.00 194 PRO A CA 1
ATOM 1580 C C . PRO A 1 194 ? 17.587 12.479 -14.882 1.00 68.00 194 PRO A C 1
ATOM 1582 O O . PRO A 1 194 ? 18.548 12.024 -15.497 1.00 68.00 194 PRO A O 1
ATOM 1585 N N . ASP A 1 195 ? 17.730 13.139 -13.729 1.00 67.81 195 ASP A N 1
ATOM 1586 C CA . ASP A 1 195 ? 19.032 13.521 -13.158 1.00 67.81 195 ASP A CA 1
ATOM 1587 C C . ASP A 1 195 ? 19.505 12.623 -11.993 1.00 67.81 195 ASP A C 1
ATOM 1589 O O . ASP A 1 195 ? 20.558 12.869 -11.404 1.00 67.81 195 ASP A O 1
ATOM 1593 N N . ASP A 1 196 ? 18.758 11.571 -11.637 1.00 66.62 196 ASP A N 1
ATOM 1594 C CA . ASP A 1 196 ? 19.062 10.740 -10.462 1.00 66.62 196 ASP A CA 1
ATOM 1595 C C . ASP A 1 196 ? 19.925 9.519 -10.806 1.00 66.62 196 ASP A C 1
ATOM 1597 O O . ASP A 1 196 ? 19.534 8.697 -11.623 1.00 66.62 196 ASP A O 1
ATOM 1601 N N . THR A 1 197 ? 21.103 9.360 -10.205 1.00 65.25 197 THR A N 1
ATOM 1602 C CA . THR A 1 197 ? 22.012 8.240 -10.524 1.00 65.25 197 THR A CA 1
ATOM 1603 C C . THR A 1 197 ? 21.754 6.971 -9.711 1.00 65.25 197 THR A C 1
ATOM 1605 O O . THR A 1 197 ? 22.367 5.939 -9.988 1.00 65.25 197 THR A O 1
ATOM 1608 N N . LEU A 1 198 ? 20.872 7.026 -8.711 1.00 72.19 198 LEU A N 1
ATOM 1609 C CA . LEU A 1 198 ? 20.594 5.933 -7.778 1.00 72.19 198 LEU A CA 1
ATOM 1610 C C . LEU A 1 198 ? 19.198 5.333 -7.964 1.00 72.19 198 LEU A C 1
ATOM 1612 O O . LEU A 1 198 ? 18.972 4.190 -7.552 1.00 72.19 198 LEU A O 1
ATOM 1616 N N . TYR A 1 199 ? 18.276 6.072 -8.579 1.00 78.06 199 TYR A N 1
ATOM 1617 C CA . TYR A 1 199 ? 16.879 5.676 -8.723 1.00 78.06 199 TYR A CA 1
ATOM 1618 C C . TYR A 1 199 ? 16.423 5.631 -10.181 1.00 78.06 199 TYR A C 1
ATOM 1620 O O . TYR A 1 199 ? 16.880 6.399 -11.022 1.00 78.06 199 TYR A O 1
ATOM 1628 N N . SER A 1 200 ? 15.499 4.716 -10.478 1.00 80.88 200 SER A N 1
ATOM 1629 C CA . SER A 1 200 ? 14.956 4.523 -11.826 1.00 80.88 200 SER A CA 1
ATOM 1630 C C . SER A 1 200 ? 13.748 5.428 -12.076 1.00 80.88 200 SER A C 1
ATOM 1632 O O . SER A 1 200 ? 13.815 6.389 -12.839 1.00 80.88 200 SER A O 1
ATOM 1634 N N . LYS A 1 201 ? 12.627 5.135 -11.413 1.00 88.69 201 LYS A N 1
ATOM 1635 C CA . LYS A 1 201 ? 11.376 5.898 -11.507 1.00 88.69 201 LYS A CA 1
ATOM 1636 C C . LYS A 1 201 ? 10.671 5.959 -10.162 1.00 88.69 201 LYS A C 1
ATOM 1638 O O . LYS A 1 201 ? 10.906 5.125 -9.281 1.00 88.69 201 LYS A O 1
ATOM 1643 N N . ARG A 1 202 ? 9.769 6.929 -10.028 1.00 92.12 202 ARG A N 1
ATOM 1644 C CA . ARG A 1 202 ? 8.825 6.996 -8.912 1.00 92.12 202 ARG A CA 1
ATOM 1645 C C . ARG A 1 202 ? 7.468 6.469 -9.357 1.00 92.12 202 ARG A C 1
ATOM 1647 O O . ARG A 1 202 ? 6.941 6.911 -10.373 1.00 92.12 202 ARG A O 1
ATOM 1654 N N . TYR A 1 203 ? 6.917 5.558 -8.574 1.00 94.50 203 TYR A N 1
ATOM 1655 C CA . TYR A 1 203 ? 5.600 4.965 -8.758 1.00 94.50 203 TYR A CA 1
ATOM 1656 C C . TYR A 1 203 ? 4.671 5.485 -7.666 1.00 94.50 203 TYR A C 1
ATOM 1658 O O . TYR A 1 203 ? 5.101 5.683 -6.530 1.00 94.50 203 TYR A O 1
ATOM 1666 N N . ASP A 1 204 ? 3.406 5.696 -7.996 1.00 97.06 204 ASP A N 1
ATOM 1667 C CA . ASP A 1 204 ? 2.392 6.161 -7.056 1.00 97.06 204 ASP A CA 1
ATOM 1668 C C . ASP A 1 204 ? 1.085 5.415 -7.296 1.00 97.06 204 ASP A C 1
ATOM 1670 O O . ASP A 1 204 ? 0.692 5.203 -8.445 1.00 97.06 204 ASP A O 1
ATOM 1674 N N . ALA A 1 205 ? 0.413 5.031 -6.218 1.00 97.94 205 ALA A N 1
ATOM 1675 C CA . ALA A 1 205 ? -0.942 4.518 -6.260 1.00 97.94 205 ALA A CA 1
ATOM 1676 C C . ALA A 1 205 ? -1.721 4.981 -5.033 1.00 97.94 205 ALA A C 1
ATOM 1678 O O . ALA A 1 205 ? -1.271 4.818 -3.895 1.00 97.94 205 ALA A O 1
ATOM 1679 N N . LYS A 1 206 ? -2.927 5.485 -5.277 1.00 98.25 206 LYS A N 1
ATOM 1680 C CA . LYS A 1 206 ? -3.945 5.770 -4.268 1.00 98.25 206 LYS A CA 1
ATOM 1681 C C . LYS A 1 206 ? -5.134 4.879 -4.559 1.00 98.25 206 LYS A C 1
ATOM 1683 O O . LYS A 1 206 ? -5.676 4.921 -5.659 1.00 98.25 206 LYS A O 1
ATOM 1688 N N . LEU A 1 207 ? -5.506 4.047 -3.597 1.00 98.25 207 LEU A N 1
ATOM 1689 C CA . LEU A 1 207 ? -6.489 2.989 -3.773 1.00 98.25 207 LEU A CA 1
ATOM 1690 C C . LEU A 1 207 ? -7.572 3.110 -2.707 1.00 98.25 207 LEU A C 1
ATOM 1692 O O . LEU A 1 207 ? -7.292 3.052 -1.509 1.00 98.25 207 LEU A O 1
ATOM 1696 N N . PHE A 1 208 ? -8.807 3.269 -3.164 1.00 97.38 208 PHE A N 1
ATOM 1697 C CA . PHE A 1 208 ? -10.011 3.258 -2.344 1.00 97.38 208 PHE A CA 1
ATOM 1698 C C . PHE A 1 208 ? -10.693 1.892 -2.423 1.00 97.38 208 PHE A C 1
ATOM 1700 O O . PHE A 1 208 ? -10.588 1.167 -3.418 1.00 97.38 208 PHE A O 1
ATOM 1707 N N . PHE A 1 209 ? -11.397 1.533 -1.355 1.00 96.00 209 PHE A N 1
ATOM 1708 C CA . PHE A 1 209 ? -11.968 0.204 -1.170 1.00 96.00 209 PHE A CA 1
ATOM 1709 C C . PHE A 1 209 ? -13.498 0.281 -1.232 1.00 96.00 209 PHE A C 1
ATOM 1711 O O . PHE A 1 209 ? -14.079 1.168 -0.606 1.00 96.00 209 PHE A O 1
ATOM 1718 N N . PRO A 1 210 ? -14.180 -0.626 -1.959 1.00 92.81 210 PRO A N 1
ATOM 1719 C CA . PRO A 1 210 ? -15.630 -0.744 -1.885 1.00 92.81 210 PRO A CA 1
ATOM 1720 C C . PRO A 1 210 ? -16.000 -1.250 -0.490 1.00 92.81 210 PRO A C 1
ATOM 1722 O O . PRO A 1 210 ? -15.755 -2.410 -0.166 1.00 92.81 210 PRO A O 1
ATOM 1725 N N . GLN A 1 211 ? -16.523 -0.351 0.336 1.00 90.88 211 GLN A N 1
ATOM 1726 C CA . GLN A 1 211 ? -16.907 -0.599 1.720 1.00 90.88 211 GLN A CA 1
ATOM 1727 C C . GLN A 1 211 ? -18.290 -0.010 1.973 1.00 90.88 211 GLN A C 1
ATOM 1729 O O . GLN A 1 211 ? -18.653 1.012 1.390 1.00 90.88 211 GLN A O 1
ATOM 1734 N N . GLU A 1 212 ? -19.032 -0.632 2.878 1.00 87.50 212 GLU A N 1
ATOM 1735 C CA . GLU A 1 212 ? -20.265 -0.075 3.427 1.00 87.50 212 GLU A CA 1
ATOM 1736 C C . GLU A 1 212 ? -19.994 0.491 4.828 1.00 87.50 212 GLU A C 1
ATOM 1738 O O . GLU A 1 212 ? -19.039 0.060 5.482 1.00 87.50 212 GLU A O 1
ATOM 1743 N N . PRO A 1 213 ? -20.796 1.454 5.316 1.00 82.69 213 PRO A N 1
ATOM 1744 C CA . PRO A 1 213 ? -20.672 1.948 6.684 1.00 82.69 213 PRO A CA 1
ATOM 1745 C C . PRO A 1 213 ? -20.716 0.805 7.711 1.00 82.69 213 PRO A C 1
ATOM 1747 O O . PRO A 1 213 ? -21.629 -0.018 7.689 1.00 82.69 213 PRO A O 1
ATOM 1750 N N . SER A 1 214 ? -19.735 0.769 8.614 1.00 82.75 214 SER A N 1
ATOM 1751 C CA . SER A 1 214 ? -19.577 -0.266 9.642 1.00 82.75 214 SER A CA 1
ATOM 1752 C C . SER A 1 214 ? -18.922 0.328 10.892 1.00 82.75 214 SER A C 1
ATOM 1754 O O . SER A 1 214 ? -18.108 1.245 10.788 1.00 82.75 214 SER A O 1
ATOM 1756 N N . ASP A 1 215 ? -19.259 -0.199 12.069 1.00 77.12 215 ASP A N 1
ATOM 1757 C CA . ASP A 1 215 ? -18.605 0.114 13.348 1.00 77.12 215 ASP A CA 1
ATOM 1758 C C . ASP A 1 215 ? -17.274 -0.639 13.546 1.00 77.12 215 ASP A C 1
ATOM 1760 O O . ASP A 1 215 ? -16.430 -0.231 14.354 1.00 77.12 215 ASP A O 1
ATOM 1764 N N . HIS A 1 216 ? -17.064 -1.694 12.756 1.00 87.88 216 HIS A N 1
ATOM 1765 C CA . HIS A 1 216 ? -15.803 -2.408 12.582 1.00 87.88 216 HIS A CA 1
ATOM 1766 C C . HIS A 1 216 ? -15.466 -2.461 11.092 1.00 87.88 216 HIS A C 1
ATOM 1768 O O . HIS A 1 216 ? -15.966 -3.302 10.341 1.00 87.88 216 HIS A O 1
ATOM 1774 N N . ALA A 1 217 ? -14.629 -1.529 10.643 1.00 92.62 217 ALA A N 1
ATOM 1775 C CA . ALA A 1 217 ? -14.161 -1.510 9.262 1.00 92.62 217 ALA A CA 1
ATOM 1776 C C . ALA A 1 217 ? -12.984 -2.473 9.095 1.00 92.62 217 ALA A C 1
ATOM 1778 O O . ALA A 1 217 ? -12.008 -2.373 9.842 1.00 92.62 217 ALA A O 1
ATOM 1779 N N . VAL A 1 218 ? -13.055 -3.360 8.099 1.00 95.06 218 VAL A N 1
ATOM 1780 C CA . VAL A 1 218 ? -11.986 -4.308 7.750 1.00 95.06 218 VAL A CA 1
ATOM 1781 C C . VAL A 1 218 ? -11.644 -4.145 6.274 1.00 95.06 218 VAL A C 1
ATOM 1783 O O . VAL A 1 218 ? -12.489 -4.342 5.401 1.00 95.06 218 VAL A O 1
ATOM 1786 N N . LEU A 1 219 ? -10.405 -3.747 5.992 1.00 95.75 219 LEU A N 1
ATOM 1787 C CA . LEU A 1 219 ? -9.898 -3.545 4.641 1.00 95.75 219 LEU A CA 1
ATOM 1788 C C . LEU A 1 219 ? -8.711 -4.465 4.416 1.00 95.75 219 LEU A C 1
ATOM 1790 O O . LEU A 1 219 ? -7.676 -4.341 5.067 1.00 95.75 219 LEU A O 1
ATOM 1794 N N . ASP A 1 220 ? -8.857 -5.369 3.466 1.00 96.00 220 ASP A N 1
ATOM 1795 C CA . ASP A 1 220 ? -7.867 -6.370 3.122 1.00 96.00 220 ASP A CA 1
ATOM 1796 C C . ASP A 1 220 ? -7.322 -6.152 1.706 1.00 96.00 220 ASP A C 1
ATOM 1798 O O . ASP A 1 220 ? -8.023 -5.717 0.789 1.00 96.00 220 ASP A O 1
ATOM 1802 N N . MET A 1 221 ? -6.044 -6.462 1.530 1.00 97.31 221 MET A N 1
ATOM 1803 C CA . MET A 1 221 ? -5.416 -6.621 0.225 1.00 97.31 221 MET A CA 1
ATOM 1804 C C . MET A 1 221 ? -4.221 -7.564 0.329 1.00 97.31 221 MET A C 1
ATOM 1806 O O . MET A 1 221 ? -3.700 -7.845 1.411 1.00 97.31 221 MET A O 1
ATOM 1810 N N . ARG A 1 222 ? -3.750 -8.033 -0.820 1.00 97.25 222 ARG A N 1
ATOM 1811 C CA . ARG A 1 222 ? -2.551 -8.856 -0.939 1.00 97.25 222 ARG A CA 1
ATOM 1812 C C . ARG A 1 222 ? -1.492 -8.080 -1.694 1.00 97.25 222 ARG A C 1
ATOM 1814 O O . ARG A 1 222 ? -1.765 -7.512 -2.747 1.00 97.25 222 ARG A O 1
ATOM 1821 N N . PHE A 1 223 ? -0.274 -8.089 -1.179 1.00 96.00 223 PHE A N 1
ATOM 1822 C CA . PHE A 1 223 ? 0.881 -7.629 -1.925 1.00 96.00 223 PHE A CA 1
ATOM 1823 C C . PHE A 1 223 ? 1.529 -8.800 -2.644 1.00 96.00 223 PHE A C 1
ATOM 1825 O O . PHE A 1 223 ? 1.914 -9.766 -1.991 1.00 96.00 223 PHE A O 1
ATOM 1832 N N . TYR A 1 224 ? 1.703 -8.702 -3.958 1.00 94.44 224 TYR A N 1
ATOM 1833 C CA . TYR A 1 224 ? 2.682 -9.514 -4.674 1.00 94.44 224 TYR A CA 1
ATOM 1834 C C . TYR A 1 224 ? 4.040 -8.819 -4.598 1.00 94.44 224 TYR A C 1
ATOM 1836 O O . TYR A 1 224 ? 4.164 -7.667 -5.008 1.00 94.44 224 TYR A O 1
ATOM 1844 N N . LEU A 1 225 ? 5.050 -9.508 -4.075 1.00 91.75 225 LEU A N 1
ATOM 1845 C CA . LEU A 1 225 ? 6.399 -8.991 -3.862 1.00 91.75 225 LEU A CA 1
ATOM 1846 C C . LEU A 1 225 ? 7.386 -9.991 -4.461 1.00 91.75 225 LEU A C 1
ATOM 1848 O O . LEU A 1 225 ? 7.929 -10.834 -3.752 1.00 91.75 225 LEU A O 1
ATOM 1852 N N . GLY A 1 226 ? 7.577 -9.965 -5.777 1.00 89.38 226 GLY A N 1
ATOM 1853 C CA . GLY A 1 226 ? 8.242 -11.078 -6.453 1.00 89.38 226 GLY A CA 1
ATOM 1854 C C . GLY A 1 226 ? 8.871 -10.744 -7.801 1.00 89.38 226 GLY A C 1
ATOM 1855 O O . GLY A 1 226 ? 8.810 -9.604 -8.263 1.00 89.38 226 GLY A O 1
ATOM 1856 N N . PRO A 1 227 ? 9.529 -11.732 -8.429 1.00 86.88 227 PRO A N 1
ATOM 1857 C CA . PRO A 1 227 ? 10.140 -11.577 -9.746 1.00 86.88 227 PRO A CA 1
ATOM 1858 C C . PRO A 1 227 ? 9.091 -11.356 -10.842 1.00 86.88 227 PRO A C 1
ATOM 1860 O O . PRO A 1 227 ? 7.975 -11.852 -10.759 1.00 86.88 227 PRO A O 1
ATOM 1863 N N . ASN A 1 228 ? 9.473 -10.703 -11.938 1.00 82.31 228 ASN A N 1
ATOM 1864 C CA . ASN A 1 228 ? 8.583 -10.422 -13.076 1.00 82.31 228 ASN A CA 1
ATOM 1865 C C . ASN A 1 228 ? 8.065 -11.659 -13.845 1.00 82.31 228 ASN A C 1
ATOM 1867 O O . ASN A 1 228 ? 7.384 -11.501 -14.858 1.00 82.31 228 ASN A O 1
ATOM 1871 N N . GLN A 1 229 ? 8.407 -12.888 -13.438 1.00 64.00 229 GLN A N 1
ATOM 1872 C CA . GLN A 1 229 ? 8.114 -14.088 -14.224 1.00 64.00 229 GLN A CA 1
ATOM 1873 C C . GLN A 1 229 ? 6.603 -14.256 -14.482 1.00 64.00 229 GLN A C 1
ATOM 1875 O O . GLN A 1 229 ? 5.784 -14.410 -13.573 1.00 64.00 229 GLN A O 1
ATOM 1880 N N . PHE A 1 230 ? 6.283 -14.256 -15.780 1.00 44.47 230 PHE A N 1
ATOM 1881 C CA . PHE A 1 230 ? 4.981 -14.044 -16.427 1.00 44.47 230 PHE A CA 1
ATOM 1882 C C . PHE A 1 230 ? 3.824 -14.967 -16.001 1.00 44.47 230 PHE A C 1
ATOM 1884 O O . PHE A 1 230 ? 2.672 -14.670 -16.318 1.00 44.47 230 PHE A O 1
ATOM 1891 N N . ASN A 1 231 ? 4.094 -16.077 -15.312 1.00 42.66 231 ASN A N 1
ATOM 1892 C CA . ASN A 1 231 ? 3.073 -17.088 -15.018 1.00 42.66 231 ASN A CA 1
ATOM 1893 C C . ASN A 1 231 ? 2.291 -16.811 -13.727 1.00 42.66 231 ASN A C 1
ATOM 1895 O O . ASN A 1 231 ? 1.143 -17.231 -13.627 1.00 42.66 231 ASN A O 1
ATOM 1899 N N . THR A 1 232 ? 2.861 -16.072 -12.770 1.00 46.91 232 THR A N 1
ATOM 1900 C CA . THR A 1 232 ? 2.240 -15.902 -11.441 1.00 46.91 232 THR A CA 1
ATOM 1901 C C . THR A 1 232 ? 1.087 -14.894 -11.447 1.00 46.91 232 THR A C 1
ATOM 1903 O O . THR A 1 232 ? 0.102 -15.091 -10.750 1.00 46.91 232 THR A O 1
ATOM 1906 N N . LEU A 1 233 ? 1.168 -13.848 -12.278 1.00 44.28 233 LEU A N 1
ATOM 1907 C CA . LEU A 1 233 ? 0.131 -12.806 -12.384 1.00 44.28 233 LEU A CA 1
ATOM 1908 C C . LEU A 1 233 ? -0.991 -13.150 -13.380 1.00 44.28 233 LEU A C 1
ATOM 1910 O O . LEU A 1 233 ? -1.967 -12.419 -13.473 1.00 44.28 233 LEU A O 1
ATOM 1914 N N . ARG A 1 234 ? -0.855 -14.240 -14.151 1.00 43.12 234 ARG A N 1
ATOM 1915 C CA . ARG A 1 234 ? -1.919 -14.736 -15.046 1.00 43.12 234 ARG A CA 1
ATOM 1916 C C . ARG A 1 234 ? -2.988 -15.553 -14.314 1.00 43.12 234 ARG A C 1
ATOM 1918 O O . ARG A 1 234 ? -4.037 -15.795 -14.895 1.00 43.12 234 ARG A O 1
ATOM 1925 N N . GLN A 1 235 ? -2.697 -16.031 -13.104 1.00 37.78 235 GLN A N 1
ATOM 1926 C CA . GLN A 1 235 ? -3.555 -16.957 -12.350 1.00 37.78 235 GLN A CA 1
ATOM 1927 C C . GLN A 1 235 ? -4.399 -16.277 -11.261 1.00 37.78 235 GLN A C 1
ATOM 1929 O O . GLN A 1 235 ? -5.090 -16.961 -10.511 1.00 37.78 235 GLN A O 1
ATOM 1934 N N . THR A 1 236 ? -4.345 -14.950 -11.179 1.00 39.59 236 THR A N 1
ATOM 1935 C CA . THR A 1 236 ? -5.135 -14.105 -10.272 1.00 39.59 236 THR A CA 1
ATOM 1936 C C . THR A 1 236 ? -5.933 -13.107 -11.082 1.00 39.59 236 THR A C 1
ATOM 1938 O O . THR A 1 236 ? -7.122 -12.920 -10.768 1.00 39.59 236 THR A O 1
#